Protein AF-0000000083565304 (afdb_homodimer)

Sequence (224 aa):
MPETLEIELSDRFLEAAREWGDSRLTDETTAVEQKVEQALLEIEHLVSGARNVAFAVDDETMTVRYEPTDDLASLLERQAETHGLEPEAVLEMHVDLFARAFLEETEQMPEAMPETLEIELSDRFLEAAREWGDSRLTDETTAVEQKVEQALLEIEHLVSGARNVAFAVDDETMTVRYEPTDDLASLLERQAETHGLEPEAVLEMHVDLFARAFLEETEQMPEA

Foldseek 3Di:
DFDKAKAAADPLLQVLLVLLCVVVVHDSVVSSVVLLQVLLQVLLCVFPNDRGWDWDADPVRRMIIGGHDPRSSVVLVVVCVVVVHDSRVVVNVSSSVCSNPPSPPDPPPPPD/DFDKAKAAADPLLLVLLVLLCVVVVHDSVVSSVVLLQVLLQVLLCVFPNDRGWDWDADPVRRMIIGGHDPRLSVVLVVVCVVVVHDSRVVVNVSSSVCSNPPSPPDPPPPPD

Nearest PDB structures (foldseek):
  8tw3-assembly1_F  TM=2.199E-01  e=4.204E-01  Human metapneumovirus A
  2gq3-assembly2_B  TM=2.862E-01  e=4.428E+00  Mycobacterium tuberculosis
  7sem-assembly1_F  TM=1.783E-01  e=9.215E-01  human metapneumovirus
  8e15-assembly1_G  TM=2.048E-01  e=7.178E+00  human metapneumovirus
  8tw3-assembly1_F  TM=2.199E-01  e=5.821E-01  Human metapneumovirus A

Secondary structure (DSSP, 8-state):
-PPPEEEEPPHHHHHHHHHHHHHHT--HHHHHHHHHHHHHHHHHHHHT------EEEETTTTEEEE---HHHHHHHHHHHHHHT--HHHHHHHHHHHTTTTTS---------/-PPPEEEEPPHHHHHHHHHHHHHHT--HHHHHHHHHHHHHHHHHHHHT------EEEETTTTEEEE---HHHHHHHHHHHHHHT--HHHHHHHHHHHTTTTTSS--------

Organism: NCBI:txid148449

Radius of gyration: 17.93 Å; Cα contacts (8 Å, |Δi|>4): 309; chains: 2; bounding box: 44×50×44 Å

Structure (mmCIF, N/CA/C/O backbone):
data_AF-0000000083565304-model_v1
#
loop_
_entity.id
_entity.type
_entity.pdbx_description
1 polymer 'Uncharacterized protein'
#
loop_
_atom_site.group_PDB
_atom_site.id
_atom_site.type_symbol
_atom_site.label_atom_id
_atom_site.label_alt_id
_atom_site.label_comp_id
_atom_site.label_asym_id
_atom_site.label_entity_id
_atom_site.label_seq_id
_atom_site.pdbx_PDB_ins_code
_atom_site.Cartn_x
_atom_site.Cartn_y
_atom_site.Cartn_z
_atom_site.occupancy
_atom_site.B_iso_or_equiv
_atom_site.auth_seq_id
_atom_site.auth_comp_id
_atom_site.auth_asym_id
_atom_site.auth_atom_id
_atom_site.pdbx_PDB_model_num
ATOM 1 N N . MET A 1 1 ? 7.188 -14.672 18.234 1 51.66 1 MET A N 1
ATOM 2 C CA . MET A 1 1 ? 7.5 -14.852 16.828 1 51.66 1 MET A CA 1
ATOM 3 C C . MET A 1 1 ? 6.309 -14.484 15.945 1 51.66 1 MET A C 1
ATOM 5 O O . MET A 1 1 ? 5.16 -14.734 16.312 1 51.66 1 MET A O 1
ATOM 9 N N . PRO A 1 2 ? 6.469 -13.508 14.992 1 65.5 2 PRO A N 1
ATOM 10 C CA . PRO A 1 2 ? 5.215 -13.156 14.32 1 65.5 2 PRO A CA 1
ATOM 11 C C . PRO A 1 2 ? 4.512 -14.375 13.719 1 65.5 2 PRO A C 1
ATOM 13 O O . PRO A 1 2 ? 5.164 -15.367 13.375 1 65.5 2 PRO A O 1
ATOM 16 N N . GLU A 1 3 ? 3.318 -14.477 13.922 1 86.44 3 GLU A N 1
ATOM 17 C CA . GLU A 1 3 ? 2.471 -15.547 13.406 1 86.44 3 GLU A CA 1
ATOM 18 C C . GLU A 1 3 ? 2.441 -15.539 11.883 1 86.44 3 GLU A C 1
ATOM 20 O O . GLU A 1 3 ? 2.562 -14.484 11.258 1 86.44 3 GLU A O 1
ATOM 25 N N . THR A 1 4 ? 2.549 -16.75 11.359 1 95.81 4 THR A N 1
ATOM 26 C CA . THR A 1 4 ? 2.406 -16.906 9.914 1 95.81 4 THR A CA 1
ATOM 27 C C . THR A 1 4 ? 1.021 -16.469 9.453 1 95.81 4 THR A C 1
ATOM 29 O O . THR A 1 4 ? 0.012 -16.828 10.07 1 95.81 4 THR A O 1
ATOM 32 N N . LEU A 1 5 ? 1.004 -15.695 8.469 1 98 5 LEU A N 1
ATOM 33 C CA . LEU A 1 5 ? -0.248 -15.258 7.867 1 98 5 LEU A CA 1
ATOM 34 C C . LEU A 1 5 ? -0.496 -15.969 6.543 1 98 5 LEU A C 1
ATOM 36 O O . LEU A 1 5 ? 0.446 -16.25 5.793 1 98 5 LEU A O 1
ATOM 40 N N . GLU A 1 6 ? -1.714 -16.297 6.305 1 97.94 6 GLU A N 1
ATOM 41 C CA . GLU A 1 6 ? -2.109 -16.906 5.043 1 97.94 6 GLU A CA 1
ATOM 42 C C . GLU A 1 6 ? -3.086 -16.031 4.277 1 97.94 6 GLU A C 1
ATOM 44 O O . GLU A 1 6 ? -4.113 -15.609 4.82 1 97.94 6 GLU A O 1
ATOM 49 N N . ILE A 1 7 ? -2.752 -15.734 3.025 1 98.44 7 ILE A N 1
ATOM 50 C CA . ILE A 1 7 ? -3.639 -14.891 2.24 1 98.44 7 ILE A CA 1
ATOM 51 C C . ILE A 1 7 ? -3.891 -15.523 0.875 1 98.44 7 ILE A C 1
ATOM 53 O O . ILE A 1 7 ? -3.061 -16.297 0.378 1 98.44 7 ILE A O 1
ATOM 57 N N . GLU A 1 8 ? -5.066 -15.203 0.359 1 96.88 8 GLU A N 1
ATOM 58 C CA . GLU A 1 8 ? -5.398 -15.586 -1.011 1 96.88 8 GLU A CA 1
ATOM 59 C C . GLU A 1 8 ? -5.121 -14.445 -1.984 1 96.88 8 GLU A C 1
ATOM 61 O O . GLU A 1 8 ? -5.379 -13.273 -1.673 1 96.88 8 GLU A O 1
ATOM 66 N N . LEU A 1 9 ? -4.578 -14.797 -3.09 1 97.25 9 LEU A N 1
ATOM 67 C CA . LEU A 1 9 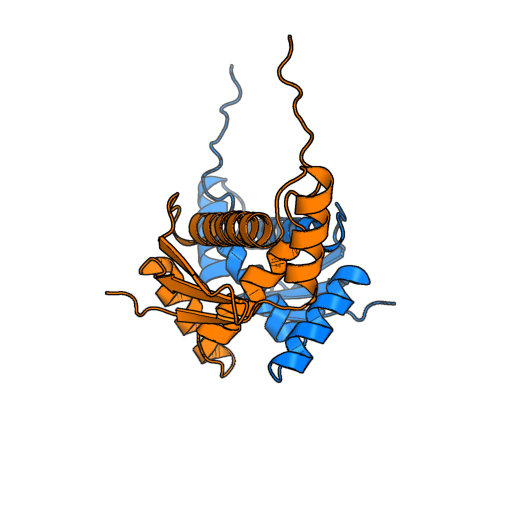? -4.312 -13.805 -4.121 1 97.25 9 LEU A CA 1
ATOM 68 C C . LEU A 1 9 ? -5.574 -13.5 -4.922 1 97.25 9 LEU A C 1
ATOM 70 O O . LEU A 1 9 ? -6.355 -14.406 -5.219 1 97.25 9 LEU A O 1
ATOM 74 N N . SER A 1 10 ? -5.773 -12.273 -5.238 1 96 10 SER A N 1
ATOM 75 C CA . SER A 1 10 ? -6.934 -11.859 -6.02 1 96 10 SER A CA 1
ATOM 76 C C . SER A 1 10 ? -6.777 -12.242 -7.484 1 96 10 SER A C 1
ATOM 78 O O . SER A 1 10 ? -5.664 -12.508 -7.949 1 96 10 SER A O 1
ATOM 80 N N . ASP A 1 11 ? -7.902 -12.203 -8.18 1 95 11 ASP A N 1
ATOM 81 C CA . ASP A 1 11 ? -7.852 -12.414 -9.625 1 95 11 ASP A CA 1
ATOM 82 C C . ASP A 1 11 ? -7.008 -11.344 -10.305 1 95 11 ASP A C 1
ATOM 84 O O . ASP A 1 11 ? -6.262 -11.633 -11.25 1 95 11 ASP A O 1
ATOM 88 N N . ARG A 1 12 ? -7.141 -10.148 -9.836 1 95.25 12 ARG A N 1
ATOM 89 C CA . ARG A 1 12 ? -6.383 -9.023 -10.383 1 95.25 12 ARG A CA 1
ATOM 90 C C . ARG A 1 12 ? -4.883 -9.273 -10.266 1 95.25 12 ARG A C 1
ATOM 92 O O . ARG A 1 12 ? -4.125 -8.984 -11.195 1 95.25 12 ARG A O 1
ATOM 99 N N . PHE A 1 13 ? -4.473 -9.797 -9.117 1 96.56 13 PHE A N 1
ATOM 100 C CA . PHE A 1 13 ? -3.059 -10.078 -8.883 1 96.56 13 PHE A CA 1
ATOM 101 C C . PHE A 1 13 ? -2.572 -11.195 -9.797 1 96.56 13 PHE A C 1
ATOM 103 O O . PHE A 1 13 ? -1.504 -11.094 -10.398 1 96.56 13 PHE A O 1
ATOM 110 N N . LEU A 1 14 ? -3.326 -12.203 -9.938 1 96 14 LEU A N 1
ATOM 111 C CA . LEU A 1 14 ? -2.943 -13.359 -10.742 1 96 14 LEU A CA 1
ATOM 112 C C . LEU A 1 14 ? -2.889 -12.992 -12.227 1 96 14 LEU A C 1
ATOM 114 O O . LEU A 1 14 ? -2.002 -13.453 -12.945 1 96 14 LEU A O 1
ATOM 118 N N . GLU A 1 15 ? -3.816 -12.227 -12.633 1 94.56 15 GLU A N 1
ATOM 119 C CA . GLU A 1 15 ? -3.799 -11.758 -14.016 1 94.56 15 GLU A CA 1
ATOM 120 C C . GLU A 1 15 ? -2.551 -10.93 -14.305 1 94.56 15 GLU A C 1
ATOM 122 O O . GLU A 1 15 ? -1.916 -11.102 -15.352 1 94.56 15 GLU A O 1
ATOM 127 N N . ALA A 1 16 ? -2.234 -10.039 -13.414 1 94.06 16 ALA A N 1
ATOM 128 C CA . ALA A 1 16 ? -1.028 -9.227 -13.562 1 94.06 16 ALA A CA 1
ATOM 129 C C . ALA A 1 16 ? 0.219 -10.102 -13.609 1 94.06 16 ALA A C 1
ATOM 131 O O . ALA A 1 16 ? 1.134 -9.852 -14.398 1 94.06 16 ALA A O 1
ATOM 132 N N . ALA A 1 17 ? 0.263 -11.102 -12.703 1 93.88 17 ALA A N 1
ATOM 133 C CA . ALA A 1 17 ? 1.392 -12.031 -12.68 1 93.88 17 ALA A CA 1
ATOM 134 C C . ALA A 1 17 ? 1.516 -12.766 -14.008 1 93.88 17 ALA A C 1
ATOM 136 O O . ALA A 1 17 ? 2.621 -12.945 -14.531 1 93.88 17 ALA A O 1
ATOM 137 N N . ARG A 1 18 ? 0.425 -13.133 -14.531 1 92.12 18 ARG A N 1
ATOM 138 C CA . ARG A 1 18 ? 0.421 -13.836 -15.82 1 92.12 18 ARG A CA 1
ATOM 139 C C . ARG A 1 18 ? 0.938 -12.93 -16.938 1 92.12 18 ARG A C 1
ATOM 141 O O . ARG A 1 18 ? 1.758 -13.352 -17.75 1 92.12 18 ARG A O 1
ATOM 148 N N . GLU A 1 19 ? 0.412 -11.781 -16.953 1 91.44 19 GLU A N 1
ATOM 149 C CA . GLU A 1 19 ? 0.865 -10.82 -17.953 1 91.44 19 GLU A CA 1
ATOM 150 C C . GLU A 1 19 ? 2.367 -10.578 -17.844 1 91.44 19 GLU A C 1
ATOM 152 O O . GLU A 1 19 ? 3.066 -10.508 -18.859 1 91.44 19 GLU A O 1
ATOM 157 N N . TRP A 1 20 ? 2.814 -10.391 -16.688 1 89.56 20 TRP A N 1
ATOM 158 C CA . TRP A 1 20 ? 4.234 -10.211 -16.406 1 89.56 20 TRP A CA 1
ATOM 159 C C . TRP A 1 20 ? 5.035 -11.422 -16.875 1 89.56 20 TRP A C 1
ATOM 161 O O . TRP A 1 20 ? 6.098 -11.281 -17.484 1 89.56 20 TRP A O 1
ATOM 171 N N . GLY A 1 21 ? 4.59 -12.602 -16.516 1 88.25 21 GLY A N 1
ATOM 172 C CA . GLY A 1 21 ? 5.246 -13.836 -16.922 1 88.25 21 GLY A CA 1
ATOM 173 C C . GLY A 1 21 ? 5.32 -14.008 -18.422 1 88.25 21 GLY A C 1
ATOM 174 O O . GLY A 1 21 ? 6.34 -14.453 -18.953 1 88.25 21 GLY A O 1
ATOM 175 N N . ASP A 1 22 ? 4.262 -13.695 -19.109 1 87.12 22 ASP A N 1
ATOM 176 C CA . ASP A 1 22 ? 4.203 -13.797 -20.562 1 87.12 22 ASP A CA 1
ATOM 177 C C . ASP A 1 22 ? 5.25 -12.898 -21.219 1 87.12 22 ASP A C 1
ATOM 179 O O . ASP A 1 22 ? 5.922 -13.305 -22.172 1 87.12 22 ASP A O 1
ATOM 183 N N . SER A 1 23 ? 5.434 -11.773 -20.656 1 83.31 23 SER A N 1
ATOM 184 C CA . SER A 1 23 ? 6.367 -10.805 -21.219 1 83.31 23 SER A CA 1
ATOM 185 C C . SER A 1 23 ? 7.812 -11.227 -20.984 1 83.31 23 SER A C 1
ATOM 187 O O . SER A 1 23 ? 8.719 -10.789 -21.703 1 83.31 23 SER A O 1
ATOM 189 N N . ARG A 1 24 ? 8.031 -12.172 -20.031 1 83.5 24 ARG A N 1
ATOM 190 C CA . ARG A 1 24 ? 9.383 -12.555 -19.641 1 83.5 24 ARG A CA 1
ATOM 191 C C . ARG A 1 24 ? 9.648 -14.023 -19.938 1 83.5 24 ARG A C 1
ATOM 193 O O . ARG A 1 24 ? 10.695 -14.562 -19.578 1 83.5 24 ARG A O 1
ATOM 200 N N . LEU A 1 25 ? 8.68 -14.602 -20.531 1 86.62 25 LEU A N 1
ATOM 201 C CA . LEU A 1 25 ? 8.781 -16.016 -20.875 1 86.62 25 LEU A CA 1
ATOM 202 C C . LEU A 1 25 ? 9.047 -16.859 -19.641 1 86.62 25 LEU A C 1
ATOM 204 O O . LEU A 1 25 ? 9.953 -17.703 -19.656 1 86.62 25 LEU A O 1
ATOM 208 N N . THR A 1 26 ? 8.43 -16.547 -18.562 1 87.81 26 THR A N 1
ATOM 209 C CA . THR A 1 26 ? 8.461 -17.25 -17.281 1 87.81 26 THR A CA 1
ATOM 210 C C . THR A 1 26 ? 7.125 -17.953 -17.031 1 87.81 26 THR A C 1
ATOM 212 O O . THR A 1 26 ? 6.062 -17.406 -17.344 1 87.81 26 THR A O 1
ATOM 215 N N . ASP A 1 27 ? 7.246 -19.156 -16.484 1 88.88 27 ASP A N 1
ATOM 216 C CA . ASP A 1 27 ? 6.008 -19.891 -16.219 1 88.88 27 ASP A CA 1
ATOM 217 C C . ASP A 1 27 ? 5.176 -19.188 -15.148 1 88.88 27 ASP A C 1
ATOM 219 O O . ASP A 1 27 ? 5.707 -18.406 -14.352 1 88.88 27 ASP A O 1
ATOM 223 N N . GLU A 1 28 ? 3.91 -19.438 -15.109 1 87.88 28 GLU A N 1
ATOM 224 C CA . GLU A 1 28 ? 2.926 -18.734 -14.289 1 87.88 28 GLU A CA 1
ATOM 225 C C . GLU A 1 28 ? 3.271 -18.828 -12.805 1 87.88 28 GLU A C 1
ATOM 227 O O . GLU A 1 28 ? 3.18 -17.828 -12.078 1 87.88 28 GLU A O 1
ATOM 232 N N . THR A 1 29 ? 3.604 -20.016 -12.391 1 90.31 29 THR A N 1
ATOM 233 C CA . THR A 1 29 ? 3.898 -20.219 -10.969 1 90.31 29 THR A CA 1
ATOM 234 C C . THR A 1 29 ? 5.098 -19.375 -10.547 1 90.31 29 THR A C 1
ATOM 236 O O . THR A 1 29 ? 5.078 -18.75 -9.484 1 90.31 29 THR A O 1
ATOM 239 N N . THR A 1 30 ? 6.148 -19.391 -11.32 1 92.69 30 THR A N 1
ATOM 240 C CA . THR A 1 30 ? 7.332 -18.578 -11.047 1 92.69 30 THR A CA 1
ATOM 241 C C . THR A 1 30 ? 6.988 -17.094 -11.094 1 92.69 30 THR A C 1
ATOM 243 O O . THR A 1 30 ? 7.488 -16.312 -10.281 1 92.69 30 THR A O 1
ATOM 246 N N . ALA A 1 31 ? 6.148 -16.672 -12.023 1 93.06 31 ALA A N 1
ATOM 247 C CA . ALA A 1 31 ? 5.723 -15.281 -12.148 1 93.06 31 ALA A CA 1
ATOM 248 C C . ALA A 1 31 ? 4.977 -14.828 -10.898 1 93.06 31 ALA A C 1
ATOM 250 O O . ALA A 1 31 ? 5.227 -13.734 -10.383 1 93.06 31 ALA A O 1
ATOM 251 N N . VAL A 1 32 ? 4.09 -15.711 -10.445 1 94.94 32 VAL A N 1
ATOM 252 C CA . VAL A 1 32 ? 3.314 -15.398 -9.25 1 94.94 32 VAL A CA 1
ATOM 253 C C . VAL A 1 32 ? 4.246 -15.258 -8.055 1 94.94 32 VAL A C 1
ATOM 255 O O . VAL A 1 32 ? 4.145 -14.297 -7.285 1 94.94 32 VAL A O 1
ATOM 258 N N . GLU A 1 33 ? 5.152 -16.188 -7.926 1 94.94 33 GLU A N 1
ATOM 259 C CA . GLU A 1 33 ? 6.094 -16.156 -6.812 1 94.94 33 GLU A CA 1
ATOM 260 C C . GLU A 1 33 ? 6.93 -14.875 -6.832 1 94.94 33 GLU A C 1
ATOM 262 O O . GLU A 1 33 ? 7.145 -14.25 -5.789 1 94.94 33 GLU A O 1
ATOM 267 N N . GLN A 1 34 ? 7.379 -14.531 -7.957 1 93.38 34 GLN A N 1
ATOM 268 C CA . GLN A 1 34 ? 8.219 -13.344 -8.078 1 93.38 34 GLN A CA 1
ATOM 269 C C . GLN A 1 34 ? 7.422 -12.078 -7.773 1 93.38 34 GLN A C 1
ATOM 271 O O . GLN A 1 34 ? 7.93 -11.164 -7.121 1 93.38 34 GLN A O 1
ATOM 276 N N . LYS A 1 35 ? 6.203 -12.047 -8.227 1 95.06 35 LYS A N 1
ATOM 277 C CA . LYS A 1 35 ? 5.383 -10.867 -7.977 1 95.06 35 LYS A CA 1
ATOM 278 C C . LYS A 1 35 ? 5 -10.766 -6.504 1 95.06 35 LYS A C 1
ATOM 280 O O . LYS A 1 35 ? 4.926 -9.664 -5.949 1 95.06 35 LYS A O 1
ATOM 285 N N . VAL A 1 36 ? 4.75 -11.906 -5.926 1 96.81 36 VAL A N 1
ATOM 286 C CA . VAL A 1 36 ? 4.461 -11.938 -4.492 1 96.81 36 VAL A CA 1
ATOM 287 C C . VAL A 1 36 ? 5.672 -11.43 -3.713 1 96.81 36 VAL A C 1
ATOM 289 O O . VAL A 1 36 ? 5.535 -10.617 -2.797 1 96.81 36 VAL A O 1
ATOM 292 N N . GLU A 1 37 ? 6.793 -11.938 -4.059 1 95.5 37 GLU A N 1
ATOM 293 C CA . GLU A 1 37 ? 8.016 -11.5 -3.391 1 95.5 37 GLU A CA 1
ATOM 294 C C . GLU A 1 37 ? 8.188 -9.992 -3.498 1 95.5 37 GLU A C 1
ATOM 296 O O . GLU A 1 37 ? 8.484 -9.32 -2.504 1 95.5 37 GLU A O 1
ATOM 301 N N . GLN A 1 38 ? 7.996 -9.438 -4.641 1 94.38 38 GLN A N 1
ATOM 302 C CA . GLN A 1 38 ? 8.148 -8 -4.875 1 94.38 38 GLN A CA 1
ATOM 303 C C . GLN A 1 38 ? 7.168 -7.199 -4.023 1 94.38 38 GLN A C 1
ATOM 305 O O . GLN A 1 38 ? 7.547 -6.207 -3.402 1 94.38 38 GLN A O 1
ATOM 310 N N . ALA A 1 39 ? 5.953 -7.68 -4.07 1 96.56 39 ALA A N 1
ATOM 311 C CA . ALA A 1 39 ? 4.918 -6.984 -3.309 1 96.56 39 ALA A CA 1
ATOM 312 C C . ALA A 1 39 ? 5.238 -6.992 -1.816 1 96.56 39 ALA A C 1
ATOM 314 O O . ALA A 1 39 ? 5.184 -5.949 -1.159 1 96.56 39 ALA A O 1
ATOM 315 N N . LEU A 1 40 ? 5.598 -8.164 -1.267 1 97.38 40 LEU A N 1
ATOM 316 C CA . LEU A 1 40 ? 5.895 -8.297 0.156 1 97.38 40 LEU A CA 1
ATOM 317 C C . LEU A 1 40 ? 7.133 -7.488 0.529 1 97.38 40 LEU A C 1
ATOM 319 O O . LEU A 1 40 ? 7.191 -6.895 1.607 1 97.38 40 LEU A O 1
ATOM 323 N N . LEU A 1 41 ? 8.117 -7.469 -0.337 1 96.06 41 LEU A N 1
ATOM 324 C CA . LEU A 1 41 ? 9.32 -6.688 -0.091 1 96.06 41 LEU A CA 1
ATOM 325 C C . LEU A 1 41 ? 9 -5.199 -0.005 1 96.06 41 LEU A C 1
ATOM 327 O O . LEU A 1 41 ? 9.508 -4.496 0.874 1 96.06 41 LEU A O 1
ATOM 331 N N . GLU A 1 42 ? 8.219 -4.742 -0.947 1 94.75 42 GLU A N 1
ATOM 332 C CA . GLU A 1 42 ? 7.836 -3.334 -0.931 1 94.75 42 GLU A CA 1
ATOM 333 C C . GLU A 1 42 ? 7.074 -2.984 0.344 1 94.75 42 GLU A C 1
ATOM 335 O O . GLU A 1 42 ? 7.332 -1.949 0.963 1 94.75 42 GLU A O 1
ATOM 340 N N . ILE A 1 43 ? 6.141 -3.824 0.733 1 97.19 43 ILE A N 1
ATOM 341 C CA . ILE A 1 43 ? 5.332 -3.59 1.924 1 97.19 43 ILE A CA 1
ATOM 342 C C . ILE A 1 43 ? 6.227 -3.562 3.16 1 97.19 43 ILE A C 1
ATOM 344 O O . ILE A 1 43 ? 6.129 -2.652 3.986 1 97.19 43 ILE A O 1
ATOM 348 N N . GLU A 1 44 ? 7.125 -4.52 3.23 1 96 44 GLU A N 1
ATOM 349 C CA . GLU A 1 44 ? 8.055 -4.57 4.355 1 96 44 GLU A CA 1
ATOM 350 C C . GLU A 1 44 ? 8.969 -3.346 4.371 1 96 44 GLU A C 1
ATOM 352 O O . GLU A 1 44 ? 9.242 -2.783 5.434 1 96 44 GLU A O 1
ATOM 357 N N . HIS A 1 45 ? 9.398 -2.98 3.223 1 94 45 HIS A N 1
ATOM 358 C CA . HIS A 1 45 ? 10.266 -1.809 3.148 1 94 45 HIS A CA 1
ATOM 359 C C . HIS A 1 45 ? 9.555 -0.564 3.67 1 94 45 HIS A C 1
ATOM 361 O O . HIS A 1 45 ? 10.141 0.222 4.418 1 94 45 HIS A O 1
ATOM 367 N N . LEU A 1 46 ? 8.344 -0.407 3.332 1 94.38 46 LEU A N 1
ATOM 368 C CA . LEU A 1 46 ? 7.57 0.762 3.74 1 94.38 46 LEU A CA 1
ATOM 369 C C . LEU A 1 46 ? 7.387 0.791 5.254 1 94.38 46 LEU A C 1
ATOM 371 O O . LEU A 1 46 ? 7.336 1.864 5.855 1 94.38 46 LEU A O 1
ATOM 375 N N . VAL A 1 47 ? 7.355 -0.353 5.91 1 94.88 47 VAL A N 1
ATOM 376 C CA . VAL A 1 47 ? 6.914 -0.408 7.297 1 94.88 47 VAL A CA 1
ATOM 377 C C . VAL A 1 47 ? 8.109 -0.658 8.211 1 94.88 47 VAL A C 1
ATOM 379 O O . VAL A 1 47 ? 8.281 0.028 9.227 1 94.88 47 VAL A O 1
ATOM 382 N N . SER A 1 48 ? 8.922 -1.582 7.793 1 91.56 48 SER A N 1
ATOM 383 C CA . SER A 1 48 ? 9.977 -2.014 8.711 1 91.56 48 SER A CA 1
ATOM 384 C C . SER A 1 48 ? 11.359 -1.723 8.133 1 91.56 48 SER A C 1
ATOM 386 O O . SER A 1 48 ? 12.359 -1.779 8.852 1 91.56 48 SER A O 1
ATOM 388 N N . GLY A 1 49 ? 11.398 -1.445 6.863 1 90.25 49 GLY A N 1
ATOM 389 C CA . GLY A 1 49 ? 12.688 -1.26 6.215 1 90.25 49 GLY A CA 1
ATOM 390 C C . GLY A 1 49 ? 13.383 -2.566 5.891 1 90.25 49 GLY A C 1
ATOM 391 O O . GLY A 1 49 ? 14.5 -2.566 5.363 1 90.25 49 GLY A O 1
ATOM 392 N N . ALA A 1 50 ? 12.68 -3.631 6.184 1 84.88 50 ALA A N 1
ATOM 393 C CA . ALA A 1 50 ? 13.266 -4.941 5.902 1 84.88 50 ALA A CA 1
ATOM 394 C C . ALA A 1 50 ? 13.469 -5.137 4.406 1 84.88 50 ALA A C 1
ATOM 396 O O . ALA A 1 50 ? 12.656 -4.699 3.596 1 84.88 50 ALA A O 1
ATOM 397 N N . ARG A 1 51 ? 14.484 -5.895 4.086 1 88 51 ARG A N 1
ATOM 398 C CA . ARG A 1 51 ? 14.852 -6.082 2.686 1 88 51 ARG A CA 1
ATOM 399 C C . ARG A 1 51 ? 14.797 -7.559 2.301 1 88 51 ARG A C 1
ATOM 401 O O . ARG A 1 51 ? 15.273 -7.941 1.23 1 88 51 ARG A O 1
ATOM 408 N N . ASN A 1 52 ? 14.375 -8.297 3.227 1 89.12 52 ASN A N 1
ATOM 409 C CA . ASN A 1 52 ? 14.141 -9.711 2.936 1 89.12 52 ASN A CA 1
ATOM 410 C C . ASN A 1 52 ? 12.812 -10.188 3.516 1 89.12 52 ASN A C 1
ATOM 412 O O . ASN A 1 52 ? 12.359 -9.672 4.539 1 89.12 52 ASN A O 1
ATOM 416 N N . VAL A 1 53 ? 12.227 -11.164 2.725 1 94.31 53 VAL A N 1
ATOM 417 C CA . VAL A 1 53 ? 10.945 -11.703 3.182 1 94.31 53 VAL A CA 1
ATOM 418 C C . VAL A 1 53 ? 10.969 -13.227 3.084 1 94.31 53 VAL A C 1
ATOM 420 O O . VAL A 1 53 ? 11.602 -13.789 2.186 1 94.31 53 VAL A O 1
ATOM 423 N N . ALA A 1 54 ? 10.344 -13.812 4.113 1 92.44 54 ALA A N 1
ATOM 424 C CA . ALA A 1 54 ? 10.141 -15.258 4.105 1 92.44 54 ALA A CA 1
ATOM 425 C C . ALA A 1 54 ? 8.688 -15.602 3.781 1 92.44 54 ALA A C 1
ATOM 427 O O . ALA A 1 54 ? 7.773 -15.211 4.508 1 92.44 54 ALA A O 1
ATOM 428 N N . PHE A 1 55 ? 8.539 -16.344 2.611 1 97.5 55 PHE A N 1
ATOM 429 C CA . PHE A 1 55 ? 7.184 -16.688 2.209 1 97.5 55 PHE A CA 1
ATOM 430 C C . PHE A 1 55 ? 7.18 -17.969 1.366 1 97.5 55 PHE A C 1
ATOM 432 O O . PHE A 1 55 ? 8.234 -18.453 0.953 1 97.5 55 PHE A O 1
ATOM 439 N N . ALA A 1 56 ? 6.008 -18.516 1.293 1 96.88 56 ALA A N 1
ATOM 440 C CA . ALA A 1 56 ? 5.766 -19.625 0.39 1 96.88 56 ALA A CA 1
ATOM 441 C C . ALA A 1 56 ? 4.43 -19.469 -0.333 1 96.88 56 ALA A C 1
ATOM 443 O O . ALA A 1 56 ? 3.471 -18.938 0.23 1 96.88 56 ALA A O 1
ATOM 444 N N . VAL A 1 57 ? 4.434 -19.969 -1.576 1 96.81 57 VAL A N 1
ATOM 445 C CA . VAL A 1 57 ? 3.199 -19.969 -2.352 1 96.81 57 VAL A CA 1
ATOM 446 C C . VAL A 1 57 ? 2.742 -21.406 -2.607 1 96.81 57 VAL A C 1
ATOM 448 O O . VAL A 1 57 ? 3.533 -22.25 -3.047 1 96.81 57 VAL A O 1
ATOM 451 N N . ASP A 1 58 ? 1.551 -21.641 -2.221 1 95.12 58 ASP A N 1
ATOM 452 C CA . ASP A 1 58 ? 0.948 -22.906 -2.605 1 95.12 58 ASP A CA 1
ATOM 453 C C . ASP A 1 58 ? 0.454 -22.875 -4.051 1 95.12 58 ASP A C 1
ATOM 455 O O . ASP A 1 58 ? -0.491 -22.141 -4.367 1 95.12 58 ASP A O 1
ATOM 459 N N . ASP A 1 59 ? 0.986 -23.688 -4.852 1 89.19 59 ASP A N 1
ATOM 460 C CA . ASP A 1 59 ? 0.733 -23.656 -6.289 1 89.19 59 ASP A CA 1
ATOM 461 C C . ASP A 1 59 ? -0.685 -24.109 -6.609 1 89.19 59 ASP A C 1
ATOM 463 O O . ASP A 1 59 ? -1.271 -23.703 -7.609 1 89.19 59 ASP A O 1
ATOM 467 N N . GLU A 1 60 ? -1.154 -24.953 -5.836 1 90.12 60 GLU A N 1
ATOM 468 C CA . GLU A 1 60 ? -2.473 -25.516 -6.109 1 90.12 60 GLU A CA 1
ATOM 469 C C . GLU A 1 60 ? -3.58 -24.516 -5.762 1 90.12 60 GLU A C 1
ATOM 471 O O . GLU A 1 60 ? -4.562 -24.406 -6.5 1 90.12 60 GLU A O 1
ATOM 476 N N . THR A 1 61 ? -3.418 -23.766 -4.691 1 91.31 61 THR A N 1
ATOM 477 C CA . THR A 1 61 ? -4.484 -22.891 -4.203 1 91.31 61 THR A CA 1
ATOM 478 C C . THR A 1 61 ? -4.129 -21.422 -4.418 1 91.31 61 THR A C 1
ATOM 480 O O . THR A 1 61 ? -4.961 -20.531 -4.203 1 91.31 61 THR A O 1
ATOM 483 N N . MET A 1 62 ? -2.973 -21.094 -4.836 1 91.81 62 MET A N 1
ATOM 484 C CA . MET A 1 62 ? -2.459 -19.734 -4.996 1 91.81 62 MET A CA 1
ATOM 485 C C . MET A 1 62 ? -2.572 -18.953 -3.691 1 91.81 62 MET A C 1
ATOM 487 O O . MET A 1 62 ? -2.949 -17.781 -3.697 1 91.81 62 MET A O 1
ATOM 491 N N . THR A 1 63 ? -2.287 -19.641 -2.662 1 96.31 63 THR A N 1
ATOM 492 C CA . THR A 1 63 ? -2.26 -19.047 -1.326 1 96.31 63 THR A CA 1
ATOM 493 C C . THR A 1 63 ? -0.827 -18.75 -0.898 1 96.31 63 THR A C 1
ATOM 495 O O . THR A 1 63 ? 0.087 -19.531 -1.171 1 96.31 63 THR A O 1
ATOM 498 N N . VAL A 1 64 ? -0.691 -17.641 -0.261 1 98.38 64 VAL A N 1
ATOM 499 C CA . VAL A 1 64 ? 0.621 -17.203 0.204 1 98.38 64 VAL A CA 1
ATOM 500 C C . VAL A 1 64 ? 0.713 -17.375 1.72 1 98.38 64 VAL A C 1
ATOM 502 O O . VAL A 1 64 ? -0.181 -16.938 2.451 1 98.38 64 VAL A O 1
ATOM 505 N N . ARG A 1 65 ? 1.664 -18.047 2.205 1 98.19 65 ARG A N 1
ATOM 506 C CA . ARG A 1 65 ? 2.043 -18.078 3.613 1 98.19 65 ARG A CA 1
ATOM 507 C C . ARG A 1 65 ? 3.24 -17.172 3.871 1 98.19 65 ARG A C 1
ATOM 509 O O . ARG A 1 65 ? 4.266 -17.281 3.195 1 98.19 65 ARG A O 1
ATOM 516 N N . TYR A 1 66 ? 3.041 -16.266 4.777 1 98.06 66 TYR A N 1
ATOM 517 C CA . TYR A 1 66 ? 4.004 -15.195 4.965 1 98.06 66 TYR A CA 1
ATOM 518 C C . TYR A 1 66 ? 4.219 -14.906 6.445 1 98.06 66 TYR A C 1
ATOM 520 O O . TYR A 1 66 ? 3.264 -14.906 7.227 1 98.06 66 TYR A O 1
ATOM 528 N N . GLU A 1 67 ? 5.516 -14.75 6.82 1 96.88 67 GLU A N 1
ATOM 529 C CA . GLU A 1 67 ? 5.871 -14.336 8.172 1 96.88 67 GLU A CA 1
ATOM 530 C C . GLU A 1 67 ? 6.383 -12.898 8.195 1 96.88 67 GLU A C 1
ATOM 532 O O . GLU A 1 67 ? 7.562 -12.648 7.93 1 96.88 67 GLU A O 1
ATOM 537 N N . PRO A 1 68 ? 5.48 -12.031 8.609 1 97.31 68 PRO A N 1
ATOM 538 C CA . PRO A 1 68 ? 5.918 -10.633 8.641 1 97.31 68 PRO A CA 1
ATOM 539 C C . PRO A 1 68 ? 6.887 -10.344 9.789 1 97.31 68 PRO A C 1
ATOM 541 O O . PRO A 1 68 ? 6.961 -11.117 10.75 1 97.31 68 PRO A O 1
ATOM 544 N N . THR A 1 69 ? 7.684 -9.273 9.555 1 96.44 69 THR A N 1
ATOM 545 C CA . THR A 1 69 ? 8.422 -8.75 10.695 1 96.44 69 THR A CA 1
ATOM 546 C C . THR A 1 69 ? 7.469 -8.289 11.797 1 96.44 69 THR A C 1
ATOM 548 O O . THR A 1 69 ? 6.27 -8.133 11.555 1 96.44 69 THR A O 1
ATOM 551 N N . ASP A 1 70 ? 8.039 -8.07 12.969 1 95.81 70 ASP A N 1
ATOM 552 C CA . ASP A 1 70 ? 7.223 -7.617 14.094 1 95.81 70 ASP A CA 1
ATOM 553 C C . ASP A 1 70 ? 6.566 -6.273 13.789 1 95.81 70 ASP A C 1
ATOM 555 O O . ASP A 1 70 ? 5.418 -6.035 14.164 1 95.81 70 ASP A O 1
ATOM 559 N N . ASP A 1 71 ? 7.293 -5.406 13.156 1 95.31 71 ASP A N 1
ATOM 560 C CA . ASP A 1 71 ? 6.777 -4.078 12.844 1 95.31 71 ASP A CA 1
ATOM 561 C C . ASP A 1 71 ? 5.578 -4.164 11.898 1 95.31 71 ASP A C 1
ATOM 563 O O . ASP A 1 71 ? 4.562 -3.5 12.117 1 95.31 71 ASP A O 1
ATOM 567 N N . LEU A 1 72 ? 5.691 -4.977 10.859 1 97.25 72 LEU A N 1
ATOM 568 C CA . LEU A 1 72 ? 4.582 -5.113 9.922 1 97.25 72 LEU A CA 1
ATOM 569 C C . LEU A 1 72 ? 3.408 -5.84 10.57 1 97.25 72 LEU A C 1
ATOM 571 O O . LEU A 1 72 ? 2.252 -5.465 10.375 1 97.25 72 LEU A O 1
ATOM 575 N N . ALA A 1 73 ? 3.723 -6.863 11.359 1 97.5 73 ALA A N 1
ATOM 576 C CA . ALA A 1 73 ? 2.658 -7.57 12.07 1 97.5 73 ALA A CA 1
ATOM 577 C C . ALA A 1 73 ? 1.864 -6.613 12.953 1 97.5 73 ALA A C 1
ATOM 579 O O . ALA A 1 73 ? 0.634 -6.68 13 1 97.5 73 ALA A O 1
ATOM 580 N N . SER A 1 74 ? 2.568 -5.75 13.594 1 97.5 74 SER A N 1
ATOM 581 C CA . SER A 1 74 ? 1.921 -4.785 14.477 1 97.5 74 SER A CA 1
ATOM 582 C C . SER A 1 74 ? 1.026 -3.832 13.695 1 97.5 74 SER A C 1
ATOM 584 O O . SER A 1 74 ? -0.07 -3.49 14.141 1 97.5 74 SER A O 1
ATOM 586 N N . LEU A 1 75 ? 1.475 -3.395 12.562 1 97.81 75 LEU A N 1
ATOM 587 C CA . LEU A 1 75 ? 0.66 -2.514 11.734 1 97.81 75 LEU A CA 1
ATOM 588 C C . LEU A 1 75 ? -0.597 -3.23 11.25 1 97.81 75 LEU A C 1
ATOM 590 O O . LEU A 1 75 ? -1.694 -2.672 11.305 1 97.81 75 LEU A O 1
ATOM 594 N N . LEU A 1 76 ? -0.387 -4.43 10.766 1 98.5 76 LEU A N 1
ATOM 595 C CA . LEU A 1 76 ? -1.519 -5.199 10.258 1 98.5 76 LEU A CA 1
ATOM 596 C C . LEU A 1 76 ? -2.553 -5.43 11.359 1 98.5 76 LEU A C 1
ATOM 598 O O . LEU A 1 76 ? -3.758 -5.312 11.117 1 98.5 76 LEU A O 1
ATOM 602 N N . GLU A 1 77 ? -2.1 -5.73 12.562 1 98.12 77 GLU A N 1
ATOM 603 C CA . GLU A 1 77 ? -2.998 -5.953 13.688 1 98.12 77 GLU A CA 1
ATOM 604 C C . GLU A 1 77 ? -3.758 -4.68 14.047 1 98.12 77 GLU A C 1
ATOM 606 O O . GLU A 1 77 ? -4.965 -4.719 14.305 1 98.12 77 GLU A O 1
ATOM 611 N N . ARG A 1 78 ? -3.082 -3.633 14.125 1 98.19 78 ARG A N 1
ATOM 612 C CA . ARG A 1 78 ? -3.713 -2.361 14.461 1 98.19 78 ARG A CA 1
ATOM 613 C C . ARG A 1 78 ? -4.777 -1.988 13.438 1 98.19 78 ARG A C 1
ATOM 615 O O . ARG A 1 78 ? -5.871 -1.552 13.797 1 98.19 78 ARG A O 1
ATOM 622 N N . GLN A 1 79 ? -4.441 -2.08 12.156 1 98.44 79 GLN A N 1
ATOM 623 C CA . GLN A 1 79 ? -5.41 -1.771 11.102 1 98.44 79 GLN A CA 1
ATOM 624 C C . GLN A 1 79 ? -6.609 -2.713 11.164 1 98.44 79 GLN A C 1
ATOM 626 O O . GLN A 1 79 ? -7.754 -2.277 11.023 1 98.44 79 GLN A O 1
ATOM 631 N N . ALA A 1 80 ? -6.316 -3.961 11.367 1 98.5 80 ALA A N 1
ATOM 632 C CA . ALA A 1 80 ? -7.375 -4.965 11.461 1 98.5 80 ALA A CA 1
ATOM 633 C C . ALA A 1 80 ? -8.336 -4.641 12.602 1 98.5 80 ALA A C 1
ATOM 635 O O . ALA A 1 80 ? -9.555 -4.656 12.422 1 98.5 80 ALA A O 1
ATOM 636 N N . GLU A 1 81 ? -7.777 -4.355 13.727 1 98.06 81 GLU A N 1
ATOM 637 C CA . GLU A 1 81 ? -8.594 -4.027 14.898 1 98.06 81 GLU A CA 1
ATOM 638 C C . GLU A 1 81 ? -9.445 -2.783 14.648 1 98.06 81 GLU A C 1
ATOM 640 O O . GLU A 1 81 ? -10.617 -2.748 15.008 1 98.06 81 GLU A O 1
ATOM 645 N N . THR A 1 82 ? -8.852 -1.815 14.023 1 97.81 82 THR A N 1
ATOM 646 C CA . THR A 1 82 ? -9.531 -0.55 13.766 1 97.81 82 THR A CA 1
ATOM 647 C C . THR A 1 82 ? -10.734 -0.758 12.859 1 97.81 82 THR A C 1
ATOM 649 O O . THR A 1 82 ? -11.758 -0.08 13 1 97.81 82 THR A O 1
ATOM 652 N N . HIS A 1 83 ? -10.641 -1.718 11.969 1 97.88 83 HIS A N 1
ATOM 653 C CA . HIS A 1 83 ? -11.68 -1.824 10.945 1 97.88 83 HIS A CA 1
ATOM 654 C C . HIS A 1 83 ? -12.438 -3.139 11.07 1 97.88 83 HIS A C 1
ATOM 656 O O . HIS A 1 83 ? -13.234 -3.484 10.195 1 97.88 83 HIS A O 1
ATOM 662 N N . GLY A 1 84 ? -12.188 -3.885 12.086 1 97.81 84 GLY A N 1
ATOM 663 C CA . GLY A 1 84 ? -12.922 -5.113 12.344 1 97.81 84 GLY A CA 1
ATOM 664 C C . GLY A 1 84 ? -12.57 -6.23 11.383 1 97.81 84 GLY A C 1
ATOM 665 O O . GLY A 1 84 ? -13.453 -6.941 10.898 1 97.81 84 GLY A O 1
ATOM 666 N N . LEU A 1 85 ? -11.312 -6.348 11.062 1 98.62 85 LEU A N 1
ATOM 667 C CA . LEU A 1 85 ? -10.805 -7.352 10.133 1 98.62 85 LEU A CA 1
ATOM 668 C C . LEU A 1 85 ? -9.812 -8.281 10.82 1 98.62 85 LEU A C 1
ATOM 670 O O . LEU A 1 85 ? -9.469 -8.078 11.992 1 98.62 85 LEU A O 1
ATOM 674 N N . GLU A 1 86 ? -9.531 -9.305 10.141 1 98 86 GLU A N 1
ATOM 675 C CA . GLU A 1 86 ? -8.344 -10.086 10.477 1 98 86 GLU A CA 1
ATOM 676 C C . GLU A 1 86 ? -7.105 -9.547 9.766 1 98 86 GLU A C 1
ATOM 678 O O . GLU A 1 86 ? -7.203 -9 8.664 1 98 86 GLU A O 1
ATOM 683 N N . PRO A 1 87 ? -5.93 -9.711 10.43 1 98.44 87 PRO A N 1
ATOM 684 C CA . PRO A 1 87 ? -4.703 -9.195 9.812 1 98.44 87 PRO A CA 1
ATOM 685 C C . PRO A 1 87 ? -4.48 -9.742 8.398 1 98.44 87 PRO A C 1
ATOM 687 O O . PRO A 1 87 ? -3.918 -9.047 7.551 1 98.44 87 PRO A O 1
ATOM 690 N N . GLU A 1 88 ? -4.926 -10.922 8.102 1 98.31 88 GLU A N 1
ATOM 691 C CA . GLU A 1 88 ? -4.77 -11.523 6.777 1 98.31 88 GLU A CA 1
ATOM 692 C C . GLU A 1 88 ? -5.523 -10.727 5.715 1 98.31 88 GLU A C 1
ATOM 694 O O . GLU A 1 88 ? -5.031 -10.555 4.598 1 98.31 88 GLU A O 1
ATOM 699 N N . ALA A 1 89 ? -6.68 -10.289 6.09 1 98.56 89 ALA A N 1
ATOM 700 C CA . ALA A 1 89 ? -7.48 -9.5 5.156 1 98.56 89 ALA A CA 1
ATOM 701 C C . ALA A 1 89 ? -6.785 -8.18 4.82 1 98.56 89 ALA A C 1
ATOM 703 O O . ALA A 1 89 ? -6.805 -7.734 3.672 1 98.56 89 ALA A O 1
ATOM 704 N N . VAL A 1 90 ? -6.199 -7.551 5.824 1 98.81 90 VAL A N 1
ATOM 705 C CA . VAL A 1 90 ? -5.465 -6.309 5.613 1 98.81 90 VAL A CA 1
ATOM 706 C C . VAL A 1 90 ? -4.273 -6.559 4.691 1 98.81 90 VAL A C 1
ATOM 708 O O . VAL A 1 90 ? -4.059 -5.812 3.732 1 98.81 90 VAL A O 1
ATOM 711 N N . LEU A 1 91 ? -3.57 -7.621 4.965 1 98.75 91 LEU A N 1
ATOM 712 C CA . LEU A 1 91 ? -2.414 -7.953 4.141 1 98.75 91 LEU A CA 1
ATOM 713 C C . LEU A 1 91 ? -2.832 -8.227 2.701 1 98.75 91 LEU A C 1
ATOM 715 O O . LEU A 1 91 ? -2.145 -7.82 1.762 1 98.75 91 LEU A O 1
ATOM 719 N N . GLU A 1 92 ? -3.914 -8.922 2.52 1 98.5 92 GLU A N 1
ATOM 720 C CA . GLU A 1 92 ? -4.426 -9.219 1.185 1 98.5 92 GLU A CA 1
ATOM 721 C C . GLU A 1 92 ? -4.648 -7.938 0.384 1 98.5 92 GLU A C 1
ATOM 723 O O . GLU A 1 92 ? -4.281 -7.863 -0.79 1 98.5 92 GLU A O 1
ATOM 728 N N . MET A 1 93 ? -5.234 -6.996 1.038 1 98.69 93 MET A N 1
ATOM 729 C CA . MET A 1 93 ? -5.531 -5.738 0.358 1 98.69 93 MET A CA 1
ATOM 730 C C . MET A 1 93 ? -4.25 -4.992 0.01 1 98.69 93 MET A C 1
ATOM 732 O O . MET A 1 93 ? -4.141 -4.406 -1.069 1 98.69 93 MET A O 1
ATOM 736 N N . HIS A 1 94 ? -3.316 -4.969 0.901 1 98.69 94 HIS A N 1
ATOM 737 C CA . HIS A 1 94 ? -2.049 -4.309 0.616 1 98.69 94 HIS A CA 1
ATOM 738 C C . HIS A 1 94 ? -1.311 -5 -0.526 1 98.69 94 HIS A C 1
ATOM 740 O O . HIS A 1 94 ? -0.767 -4.336 -1.411 1 98.69 94 HIS A O 1
ATOM 746 N N . VAL A 1 95 ? -1.25 -6.348 -0.475 1 98.44 95 VAL A N 1
ATOM 747 C CA . VAL A 1 95 ? -0.579 -7.098 -1.53 1 98.44 95 VAL A CA 1
ATOM 748 C C . VAL A 1 95 ? -1.236 -6.801 -2.877 1 98.44 95 VAL A C 1
ATOM 750 O O . VAL A 1 95 ? -0.548 -6.574 -3.875 1 98.44 95 VAL A O 1
ATOM 753 N N . ASP A 1 96 ? -2.525 -6.77 -2.896 1 97.94 96 ASP A N 1
ATOM 754 C CA . ASP A 1 96 ? -3.268 -6.508 -4.125 1 97.94 96 ASP A CA 1
ATOM 755 C C . ASP A 1 96 ? -2.969 -5.109 -4.66 1 97.94 96 ASP A C 1
ATOM 757 O O . ASP A 1 96 ? -3.025 -4.875 -5.871 1 97.94 96 ASP A O 1
ATOM 761 N N . LEU A 1 97 ? -2.732 -4.188 -3.752 1 98 97 LEU A N 1
ATOM 762 C CA . LEU A 1 97 ? -2.373 -2.828 -4.145 1 98 97 LEU A CA 1
ATOM 763 C C . LEU A 1 97 ? -1.162 -2.834 -5.07 1 98 97 LEU A C 1
ATOM 765 O O . LEU A 1 97 ? -1.069 -2.006 -5.98 1 98 97 LEU A O 1
ATOM 769 N N . PHE A 1 98 ? -0.278 -3.779 -4.988 1 96.56 98 PHE A N 1
ATOM 770 C CA . PHE A 1 98 ? 0.979 -3.818 -5.727 1 96.56 98 PHE A CA 1
ATOM 771 C C . PHE A 1 98 ? 0.87 -4.746 -6.93 1 96.56 98 PHE A C 1
ATOM 773 O O . PHE A 1 98 ? 1.874 -5.059 -7.57 1 96.56 98 PHE A O 1
ATOM 780 N N . ALA A 1 99 ? -0.289 -5.195 -7.266 1 94.12 99 ALA A N 1
ATOM 781 C CA . ALA A 1 99 ? -0.486 -6.184 -8.328 1 94.12 99 ALA A CA 1
ATOM 782 C C . ALA A 1 99 ? 0.158 -5.719 -9.633 1 94.12 99 ALA A C 1
ATOM 784 O O . ALA A 1 99 ? 0.801 -6.512 -10.328 1 94.12 99 ALA A O 1
ATOM 785 N N . ARG A 1 100 ? 0.064 -4.516 -9.922 1 87.94 100 ARG A N 1
ATOM 786 C CA . ARG A 1 100 ? 0.517 -4.066 -11.234 1 87.94 100 ARG A CA 1
ATOM 787 C C . ARG A 1 100 ? 1.797 -3.244 -11.117 1 87.94 100 ARG A C 1
ATOM 789 O O . ARG A 1 100 ? 2.221 -2.609 -12.086 1 87.94 100 ARG A O 1
ATOM 796 N N . ALA A 1 101 ? 2.275 -3.297 -9.938 1 81.56 101 ALA A N 1
ATOM 797 C CA . ALA A 1 101 ? 3.561 -2.627 -9.758 1 81.56 101 ALA A CA 1
ATOM 798 C C . ALA A 1 101 ? 4.664 -3.328 -10.539 1 81.56 101 ALA A C 1
ATOM 800 O O . ALA A 1 101 ? 4.695 -4.559 -10.617 1 81.56 101 ALA A O 1
ATOM 801 N N . PHE A 1 102 ? 5.582 -2.52 -11.188 1 65.31 102 PHE A N 1
ATOM 802 C CA . PHE A 1 102 ? 6.805 -2.975 -11.836 1 65.31 102 PHE A CA 1
ATOM 803 C C . PHE A 1 102 ? 6.484 -3.828 -13.055 1 65.31 102 PHE A C 1
ATOM 805 O O . PHE A 1 102 ? 7.262 -4.711 -13.422 1 65.31 102 PHE A O 1
ATOM 812 N N . LEU A 1 103 ? 5.242 -3.898 -13.445 1 62.06 103 LEU A N 1
ATOM 813 C CA . LEU A 1 103 ? 4.973 -4.582 -14.711 1 62.06 103 LEU A CA 1
ATOM 814 C C . LEU A 1 103 ? 5.852 -4.031 -15.828 1 62.06 103 LEU A C 1
ATOM 816 O O . LEU A 1 103 ? 6.371 -4.789 -16.641 1 62.06 103 LEU A O 1
ATOM 820 N N . GLU A 1 104 ? 5.855 -2.582 -16.062 1 55.56 104 GLU A N 1
ATOM 821 C CA . GLU A 1 104 ? 6.574 -2.008 -17.203 1 55.56 104 GLU A CA 1
ATOM 822 C C . GLU A 1 104 ? 8.078 -1.968 -16.938 1 55.56 104 GLU A C 1
ATOM 824 O O . GLU A 1 104 ? 8.844 -1.462 -17.75 1 55.56 104 GLU A O 1
ATOM 829 N N . GLU A 1 105 ? 8.492 -2.027 -15.82 1 48.22 105 GLU A N 1
ATOM 830 C CA . GLU A 1 105 ? 9.938 -1.808 -15.875 1 48.22 105 GLU A CA 1
ATOM 831 C C . GLU A 1 105 ? 10.562 -2.58 -17.031 1 48.22 105 GLU A C 1
ATOM 833 O O . GLU A 1 105 ? 10.367 -3.789 -17.156 1 48.22 105 GLU A O 1
ATOM 838 N N . THR A 1 106 ? 10.852 -1.79 -18.047 1 40.31 106 THR A N 1
ATOM 839 C CA . THR A 1 106 ? 11.531 -1.971 -19.328 1 40.31 106 THR A CA 1
ATOM 840 C C . THR A 1 106 ? 12.656 -3 -19.203 1 40.31 106 THR A C 1
ATOM 842 O O . THR A 1 106 ? 13.391 -3.01 -18.203 1 40.31 106 THR A O 1
ATOM 845 N N . GLU A 1 107 ? 12.609 -4.055 -19.984 1 38.5 107 GLU A N 1
ATOM 846 C CA . GLU A 1 107 ? 13.742 -4.77 -20.578 1 38.5 107 GLU A CA 1
ATOM 847 C C . GLU A 1 107 ? 14.961 -3.859 -20.688 1 38.5 107 GLU A C 1
ATOM 849 O O . GLU A 1 107 ? 14.977 -2.938 -21.516 1 38.5 107 GLU A O 1
ATOM 854 N N . GLN A 1 108 ? 15.492 -3.156 -19.812 1 36.97 108 GLN A N 1
ATOM 855 C CA . GLN A 1 108 ? 16.812 -2.742 -20.266 1 36.97 108 GLN A CA 1
ATOM 856 C C . GLN A 1 108 ? 17.5 -3.85 -21.062 1 36.97 108 GLN A C 1
ATOM 858 O O . GLN A 1 108 ? 17.719 -4.945 -20.547 1 36.97 108 GLN A O 1
ATOM 863 N N . MET A 1 109 ? 17.234 -3.867 -22.359 1 33.28 109 MET A N 1
ATOM 864 C CA . MET A 1 109 ? 18.078 -4.539 -23.328 1 33.28 109 MET A CA 1
ATOM 865 C C . MET A 1 109 ? 19.547 -4.488 -22.906 1 33.28 109 MET A C 1
ATOM 867 O O . MET A 1 109 ? 20.047 -3.432 -22.516 1 33.28 109 MET A O 1
ATOM 871 N N . PRO A 1 110 ? 20.031 -5.516 -22.531 1 35 110 PRO A N 1
ATOM 872 C CA . PRO A 1 110 ? 21.5 -5.496 -22.422 1 35 110 PRO A CA 1
ATOM 873 C C . PRO A 1 110 ? 22.156 -4.641 -23.5 1 35 110 PRO A C 1
ATOM 875 O O . PRO A 1 110 ? 21.719 -4.66 -24.656 1 35 110 PRO A O 1
ATOM 878 N N . GLU A 1 111 ? 22.469 -3.322 -23.266 1 31.41 111 GLU A N 1
ATOM 879 C CA . GLU A 1 111 ? 23.344 -2.852 -24.328 1 31.41 111 GLU A CA 1
ATOM 880 C C . GLU A 1 111 ? 24.234 -3.973 -24.844 1 31.41 111 GLU A C 1
ATOM 882 O O . GLU A 1 111 ? 24.906 -4.648 -24.062 1 31.41 111 GLU A O 1
ATOM 887 N N . ALA A 1 112 ? 24.125 -4.223 -26.141 1 29.56 112 ALA A N 1
ATOM 888 C CA . ALA A 1 112 ? 25.141 -5.016 -26.828 1 29.56 112 ALA A CA 1
ATOM 889 C C . ALA A 1 112 ? 26.547 -4.465 -26.547 1 29.56 112 ALA A C 1
ATOM 891 O O . ALA A 1 112 ? 26.719 -3.248 -26.438 1 29.56 112 ALA A O 1
ATOM 892 N N . MET B 1 1 ? -18.297 10.391 -12.43 1 52.06 1 MET B N 1
ATOM 893 C CA . MET B 1 1 ? -17.188 11.07 -11.789 1 52.06 1 MET B CA 1
ATOM 894 C C . MET B 1 1 ? -16.844 10.414 -10.453 1 52.06 1 MET B C 1
ATOM 896 O O . MET B 1 1 ? -17.719 9.961 -9.734 1 52.06 1 MET B O 1
ATOM 900 N N . PRO B 1 2 ? -15.547 9.945 -10.273 1 65.69 2 PRO B N 1
ATOM 901 C CA . PRO B 1 2 ? -15.391 9.227 -9.008 1 65.69 2 PRO B CA 1
ATOM 902 C C . PRO B 1 2 ? -15.828 10.047 -7.797 1 65.69 2 PRO B C 1
ATOM 904 O O . PRO B 1 2 ? -15.781 11.281 -7.84 1 65.69 2 PRO B O 1
ATOM 907 N N . GLU B 1 3 ? -16.516 9.5 -6.969 1 86.81 3 GLU B N 1
ATOM 908 C CA . GLU B 1 3 ? -17 10.102 -5.73 1 86.81 3 GLU B CA 1
ATOM 909 C C . GLU B 1 3 ? -15.836 10.5 -4.82 1 86.81 3 GLU B C 1
ATOM 911 O O . GLU B 1 3 ? -14.781 9.859 -4.832 1 86.81 3 GLU B O 1
ATOM 916 N N . THR B 1 4 ? -15.984 11.695 -4.285 1 95.81 4 THR B N 1
ATOM 917 C CA . THR B 1 4 ? -15.016 12.148 -3.291 1 95.81 4 THR B CA 1
ATOM 918 C C . THR B 1 4 ? -15.016 11.219 -2.08 1 95.81 4 THR B C 1
ATOM 920 O O . THR B 1 4 ? -16.078 10.852 -1.571 1 95.81 4 THR B O 1
ATOM 923 N N . LEU B 1 5 ? -13.883 10.844 -1.699 1 98 5 LEU B N 1
ATOM 924 C CA . LEU B 1 5 ? -13.719 10.023 -0.505 1 98 5 LEU B CA 1
ATOM 925 C C . LEU B 1 5 ? -13.156 10.852 0.647 1 98 5 LEU B C 1
ATOM 927 O O . LEU B 1 5 ? -12.344 11.75 0.432 1 98 5 LEU B O 1
ATOM 931 N N . GLU B 1 6 ? -13.641 10.578 1.804 1 97.94 6 GLU B N 1
ATOM 932 C CA . GLU B 1 6 ? -13.133 11.234 3.008 1 97.94 6 GLU B CA 1
ATOM 933 C C . GLU B 1 6 ? -12.508 10.227 3.965 1 97.94 6 GLU B C 1
ATOM 935 O O . GLU B 1 6 ? -13.141 9.227 4.32 1 97.94 6 GLU B O 1
ATOM 940 N N . ILE B 1 7 ? -11.258 10.492 4.375 1 98.44 7 ILE B N 1
ATOM 941 C CA . ILE B 1 7 ? -10.594 9.562 5.285 1 98.44 7 ILE B CA 1
ATOM 942 C C . ILE B 1 7 ? -9.969 10.328 6.445 1 98.44 7 ILE B C 1
ATOM 944 O O . ILE B 1 7 ? -9.633 11.508 6.305 1 98.44 7 ILE B O 1
ATOM 948 N N . GLU B 1 8 ? -9.906 9.625 7.555 1 96.94 8 GLU B N 1
ATOM 949 C CA . GLU B 1 8 ? -9.18 10.141 8.711 1 96.94 8 GLU B CA 1
ATOM 950 C C . GLU B 1 8 ? -7.754 9.594 8.758 1 96.94 8 GLU B C 1
ATOM 952 O 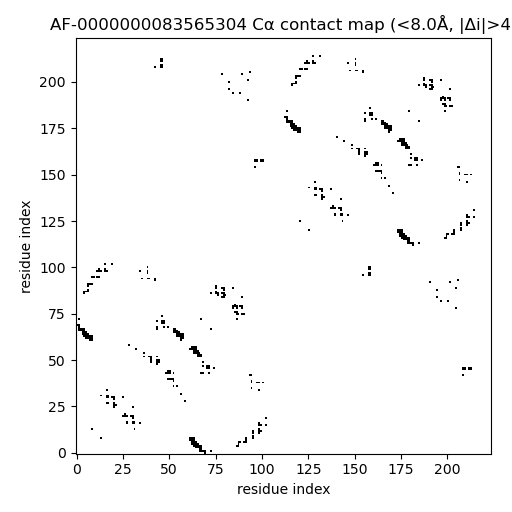O . GLU B 1 8 ? -7.52 8.422 8.453 1 96.94 8 GLU B O 1
ATOM 957 N N . LEU B 1 9 ? -6.855 10.461 9.094 1 97.25 9 LEU B N 1
ATOM 958 C CA . LEU B 1 9 ? -5.465 10.039 9.219 1 97.25 9 LEU B CA 1
ATOM 959 C C . LEU B 1 9 ? -5.215 9.383 10.57 1 97.25 9 LEU B C 1
ATOM 961 O O . LEU B 1 9 ? -5.754 9.82 11.586 1 97.25 9 LEU B O 1
ATOM 965 N N . SER B 1 10 ? -4.434 8.352 10.57 1 96.06 10 SER B N 1
ATOM 966 C CA . SER B 1 10 ? -4.109 7.652 11.805 1 96.06 10 SER B CA 1
ATOM 967 C C . SER B 1 10 ? -3.111 8.445 12.641 1 96.06 10 SER B C 1
ATOM 969 O O . SER B 1 10 ? -2.432 9.336 12.133 1 96.06 10 SER B O 1
ATOM 971 N N . ASP B 1 11 ? -3.023 8.047 13.906 1 95 11 ASP B N 1
ATOM 972 C CA . ASP B 1 11 ? -2.004 8.641 14.766 1 95 11 ASP B CA 1
ATOM 973 C C . ASP B 1 11 ? -0.602 8.359 14.227 1 95 11 ASP B C 1
ATOM 975 O O . ASP B 1 11 ? 0.276 9.219 14.289 1 95 11 ASP B O 1
ATOM 979 N N . ARG B 1 12 ? -0.424 7.188 13.727 1 95.19 12 ARG B N 1
ATOM 980 C CA . ARG B 1 12 ? 0.862 6.789 13.164 1 95.19 12 ARG B CA 1
ATOM 981 C C . ARG B 1 12 ? 1.262 7.703 12.008 1 95.19 12 ARG B C 1
ATOM 983 O O . ARG B 1 12 ? 2.424 8.094 11.898 1 95.19 12 ARG B O 1
ATOM 990 N N . PHE B 1 13 ? 0.292 8.023 11.164 1 96.44 13 PHE B N 1
ATOM 991 C CA . PHE B 1 13 ? 0.553 8.891 10.023 1 96.44 13 PHE B CA 1
ATOM 992 C C . PHE B 1 13 ? 0.891 10.305 10.477 1 96.44 13 PHE B C 1
ATOM 994 O O . PHE B 1 13 ? 1.845 10.914 9.984 1 96.44 13 PHE B O 1
ATOM 1001 N N . LEU B 1 14 ? 0.192 10.805 11.414 1 95.88 14 LEU B N 1
ATOM 1002 C CA . LEU B 1 14 ? 0.391 12.164 11.898 1 95.88 14 LEU B CA 1
ATOM 1003 C C . LEU B 1 14 ? 1.729 12.289 12.625 1 95.88 14 LEU B C 1
ATOM 1005 O O . LEU B 1 14 ? 2.418 13.305 12.484 1 95.88 14 LEU B O 1
ATOM 1009 N N . GLU B 1 15 ? 2.049 11.305 13.359 1 94.44 15 GLU B N 1
ATOM 1010 C CA . GLU B 1 15 ? 3.348 11.305 14.023 1 94.44 15 GLU B CA 1
ATOM 1011 C C . GLU B 1 15 ? 4.488 11.32 13.016 1 94.44 15 GLU B C 1
ATOM 1013 O O . GLU B 1 15 ? 5.461 12.055 13.18 1 94.44 15 GLU B O 1
ATOM 1018 N N . ALA B 1 16 ? 4.371 10.492 12.008 1 93.88 16 ALA B N 1
ATOM 1019 C CA . ALA B 1 16 ? 5.383 10.461 10.953 1 93.88 16 ALA B CA 1
ATOM 1020 C C . ALA B 1 16 ? 5.492 11.812 10.266 1 93.88 16 ALA B C 1
ATOM 1022 O O . ALA B 1 16 ? 6.594 12.273 9.953 1 93.88 16 ALA B O 1
ATOM 1023 N N . ALA B 1 17 ? 4.328 12.414 9.961 1 93.75 17 ALA B N 1
ATOM 1024 C CA . ALA B 1 17 ? 4.32 13.734 9.336 1 93.75 17 ALA B CA 1
ATOM 1025 C C . ALA B 1 17 ? 5.023 14.766 10.211 1 93.75 17 ALA B C 1
ATOM 1027 O O . ALA B 1 17 ? 5.789 15.594 9.711 1 93.75 17 ALA B O 1
ATOM 1028 N N . ARG B 1 18 ? 4.789 14.672 11.453 1 91.88 18 ARG B N 1
ATOM 1029 C CA . ARG B 1 18 ? 5.422 15.594 12.398 1 91.88 18 ARG B CA 1
ATOM 1030 C C . ARG B 1 18 ? 6.934 15.406 12.414 1 91.88 18 ARG B C 1
ATOM 1032 O O . ARG B 1 18 ? 7.6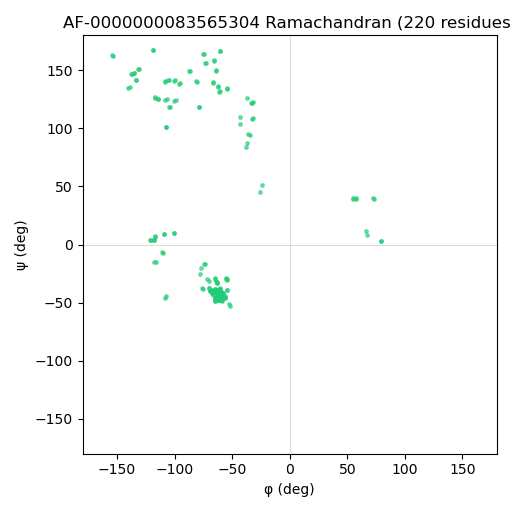91 16.375 12.375 1 91.88 18 ARG B O 1
ATOM 1039 N N . GLU B 1 19 ? 7.305 14.203 12.516 1 91.12 19 GLU B N 1
ATOM 1040 C CA . GLU B 1 19 ? 8.734 13.898 12.492 1 91.12 19 GLU B CA 1
ATOM 1041 C C . GLU B 1 19 ? 9.383 14.414 11.211 1 91.12 19 GLU B C 1
ATOM 1043 O O . GLU B 1 19 ? 10.477 14.977 11.242 1 91.12 19 GLU B O 1
ATOM 1048 N N . TRP B 1 20 ? 8.773 14.172 10.148 1 89.25 20 TRP B N 1
ATOM 1049 C CA . TRP B 1 20 ? 9.234 14.648 8.844 1 89.25 20 TRP B CA 1
ATOM 1050 C C . TRP B 1 20 ? 9.312 16.172 8.82 1 89.25 20 TRP B C 1
ATOM 1052 O O . TRP B 1 20 ? 10.281 16.75 8.32 1 89.25 20 TRP B O 1
ATOM 1062 N N . GLY B 1 21 ? 8.297 16.844 9.297 1 87.75 21 GLY B N 1
ATOM 1063 C CA . GLY B 1 21 ? 8.266 18.297 9.352 1 87.75 21 GLY B CA 1
ATOM 1064 C C . GLY B 1 21 ? 9.359 18.875 10.219 1 87.75 21 GLY B C 1
ATOM 1065 O O . GLY B 1 21 ? 9.961 19.891 9.867 1 87.75 21 GLY B O 1
ATOM 1066 N N . ASP B 1 22 ? 9.602 18.281 11.336 1 86.44 22 ASP B N 1
ATOM 1067 C CA . ASP B 1 22 ? 10.641 18.734 12.258 1 86.44 22 ASP B CA 1
ATOM 1068 C C . ASP B 1 22 ? 12.016 18.688 11.594 1 86.44 22 ASP B C 1
ATOM 1070 O O . ASP B 1 22 ? 12.812 19.609 11.75 1 86.44 22 ASP B O 1
ATOM 1074 N N . SER B 1 23 ? 12.203 17.703 10.82 1 82.25 23 SER B N 1
ATOM 1075 C CA . SER B 1 23 ? 13.5 17.531 10.172 1 82.25 23 SER B CA 1
ATOM 1076 C C . SER B 1 23 ? 13.695 18.531 9.039 1 82.25 23 SER B C 1
ATOM 1078 O O . SER B 1 23 ? 14.828 18.812 8.641 1 82.25 23 SER B O 1
ATOM 1080 N N . ARG B 1 24 ? 12.586 19.156 8.57 1 82.19 24 ARG B N 1
ATOM 1081 C CA . ARG B 1 24 ? 12.648 20.047 7.414 1 82.19 24 ARG B CA 1
ATOM 1082 C C . ARG B 1 24 ? 12.25 21.469 7.785 1 82.19 24 ARG B C 1
ATOM 1084 O O . ARG B 1 24 ? 12.125 22.328 6.914 1 82.19 24 ARG B O 1
ATOM 1091 N N . LEU B 1 25 ? 12.023 21.625 9.031 1 86.06 25 LEU B N 1
ATOM 1092 C CA . LEU B 1 25 ? 11.625 22.938 9.547 1 86.06 25 LEU B CA 1
ATOM 1093 C C . LEU B 1 25 ? 10.367 23.438 8.852 1 86.06 25 LEU B C 1
ATOM 1095 O O . LEU B 1 25 ? 10.312 24.578 8.398 1 86.06 25 LEU B O 1
ATOM 1099 N N . THR B 1 26 ? 9.453 22.578 8.602 1 86.94 26 THR B N 1
ATOM 1100 C CA . THR B 1 26 ? 8.133 22.828 8.031 1 86.94 26 THR B CA 1
ATOM 1101 C C . THR B 1 26 ? 7.043 22.656 9.086 1 86.94 26 THR B C 1
ATOM 1103 O O . THR B 1 26 ? 7.129 21.781 9.945 1 86.94 26 THR B O 1
ATOM 1106 N N . ASP B 1 27 ? 6.055 23.562 9 1 88.38 27 ASP B N 1
ATOM 1107 C CA . ASP B 1 27 ? 4.988 23.469 9.992 1 88.38 27 ASP B CA 1
ATOM 1108 C C . ASP B 1 27 ? 4.188 22.172 9.812 1 88.38 27 ASP B C 1
ATOM 1110 O O . ASP B 1 27 ? 4.172 21.594 8.727 1 88.38 27 ASP B O 1
ATOM 1114 N N . GLU B 1 28 ? 3.504 21.75 10.836 1 87.5 28 GLU B N 1
ATOM 1115 C CA . GLU B 1 28 ? 2.824 20.453 10.922 1 87.5 28 GLU B CA 1
ATOM 1116 C C . GLU B 1 28 ? 1.783 20.312 9.812 1 87.5 28 GLU B C 1
ATOM 1118 O O . GLU B 1 28 ? 1.678 19.25 9.195 1 87.5 28 GLU B O 1
ATOM 1123 N N . THR B 1 29 ? 1.025 21.344 9.633 1 89.88 29 THR B N 1
ATOM 1124 C CA . THR B 1 29 ? -0.036 21.281 8.633 1 89.88 29 THR B CA 1
ATOM 1125 C C . THR B 1 29 ? 0.546 21.062 7.242 1 89.88 29 THR B C 1
ATOM 1127 O O . THR B 1 29 ? 0.034 20.25 6.469 1 89.88 29 THR B O 1
ATOM 1130 N N . THR B 1 30 ? 1.559 21.797 6.883 1 92.44 30 THR B N 1
ATOM 1131 C CA . THR B 1 30 ? 2.242 21.641 5.602 1 92.44 30 THR B CA 1
ATOM 1132 C C . THR B 1 30 ? 2.875 20.25 5.492 1 92.44 30 THR B C 1
ATOM 1134 O O . THR B 1 30 ? 2.848 19.641 4.426 1 92.44 30 THR B O 1
ATOM 1137 N N . ALA B 1 31 ? 3.445 19.75 6.57 1 92.88 31 ALA B N 1
ATOM 1138 C CA . ALA B 1 31 ? 4.055 18.422 6.594 1 92.88 31 ALA B CA 1
ATOM 1139 C C . ALA B 1 31 ? 3.02 17.344 6.312 1 92.88 31 ALA B C 1
ATOM 1141 O O . ALA B 1 31 ? 3.27 16.422 5.527 1 92.88 31 ALA B O 1
ATOM 1142 N N . VAL B 1 32 ? 1.87 17.516 6.973 1 94.81 32 VAL B N 1
ATOM 1143 C CA . VAL B 1 32 ? 0.795 16.547 6.785 1 94.81 32 VAL B CA 1
ATOM 1144 C C . VAL B 1 32 ? 0.326 16.562 5.332 1 94.81 32 VAL B C 1
ATOM 1146 O O . VAL B 1 32 ? 0.176 15.516 4.703 1 94.81 32 VAL B O 1
ATOM 1149 N N . GLU B 1 33 ? 0.141 17.734 4.82 1 94.88 33 GLU B N 1
ATOM 1150 C CA . GLU B 1 33 ? -0.313 17.891 3.439 1 94.88 33 GLU B CA 1
ATOM 1151 C C . GLU B 1 33 ? 0.675 17.25 2.465 1 94.88 33 GLU B C 1
ATOM 1153 O O . GLU B 1 33 ? 0.272 16.562 1.525 1 94.88 33 GLU B O 1
ATOM 1158 N N . GLN B 1 34 ? 1.897 17.5 2.674 1 93.25 34 GLN B N 1
ATOM 1159 C CA . GLN B 1 34 ? 2.924 16.969 1.784 1 93.25 34 GLN B CA 1
ATOM 1160 C C . GLN B 1 34 ? 2.99 15.438 1.874 1 93.25 34 GLN B C 1
ATOM 1162 O O . GLN B 1 34 ? 3.148 14.758 0.859 1 93.25 34 GLN B O 1
ATOM 1167 N N . LYS B 1 35 ? 2.852 14.938 3.068 1 94.94 35 LYS B N 1
ATOM 1168 C CA . LYS B 1 35 ? 2.91 13.484 3.232 1 94.94 35 LYS B CA 1
ATOM 1169 C C . LYS B 1 35 ? 1.674 12.812 2.639 1 94.94 35 LYS B C 1
ATOM 1171 O O . LYS B 1 35 ? 1.765 11.719 2.074 1 94.94 35 LYS B O 1
ATOM 1176 N N . VAL B 1 36 ? 0.561 13.477 2.809 1 96.75 36 VAL B N 1
ATOM 1177 C CA . VAL B 1 36 ? -0.665 12.969 2.205 1 96.75 36 VAL B CA 1
ATOM 1178 C C . VAL B 1 36 ? -0.52 12.945 0.685 1 96.75 36 VAL B C 1
ATOM 1180 O O . VAL B 1 36 ? -0.875 11.953 0.037 1 96.75 36 VAL B O 1
ATOM 1183 N N . GLU B 1 37 ? -0.051 14.016 0.153 1 95.38 37 GLU B N 1
ATOM 1184 C CA . GLU B 1 37 ? 0.149 14.086 -1.292 1 95.38 37 GLU B CA 1
ATOM 1185 C C . GLU B 1 37 ? 1.051 12.953 -1.776 1 95.38 37 GLU B C 1
ATOM 1187 O O . GLU B 1 37 ? 0.737 12.281 -2.762 1 95.38 37 GLU B O 1
ATOM 1192 N N . GLN B 1 38 ? 2.119 12.703 -1.106 1 94.31 38 GLN B N 1
ATOM 1193 C CA . GLN B 1 38 ? 3.07 11.664 -1.478 1 94.31 38 GLN B CA 1
ATOM 1194 C C . GLN B 1 38 ? 2.418 10.281 -1.436 1 94.31 38 GLN B C 1
ATOM 1196 O O . GLN B 1 38 ? 2.588 9.484 -2.357 1 94.31 38 GLN B O 1
ATOM 1201 N N . ALA B 1 39 ? 1.722 10.078 -0.341 1 96.5 39 ALA B N 1
ATOM 1202 C CA . ALA B 1 39 ? 1.063 8.789 -0.18 1 96.5 39 ALA B CA 1
ATOM 1203 C C . ALA B 1 39 ? 0.044 8.547 -1.29 1 96.5 39 ALA B C 1
ATOM 1205 O O . ALA B 1 39 ? 0.032 7.48 -1.91 1 96.5 39 ALA B O 1
ATOM 1206 N N . LEU B 1 40 ? -0.813 9.547 -1.566 1 97.38 40 LEU B N 1
ATOM 1207 C CA . LEU B 1 40 ? -1.848 9.422 -2.588 1 97.38 40 LEU B CA 1
ATOM 1208 C C . LEU B 1 40 ? -1.229 9.266 -3.973 1 97.38 40 LEU B C 1
ATOM 1210 O O . LEU B 1 40 ? -1.735 8.508 -4.805 1 97.38 40 LEU B O 1
ATOM 1214 N N . LEU B 1 41 ? -0.153 9.977 -4.23 1 96 41 LEU B N 1
ATOM 1215 C CA . LEU B 1 41 ? 0.538 9.867 -5.512 1 96 41 LEU B CA 1
ATOM 1216 C C . LEU B 1 41 ? 1.078 8.453 -5.715 1 96 41 LEU B C 1
ATOM 1218 O O . LEU B 1 41 ? 0.959 7.891 -6.805 1 96 41 LEU B O 1
ATOM 1222 N N . GLU B 1 42 ? 1.709 7.941 -4.691 1 94.75 42 GLU B N 1
ATOM 1223 C CA . GLU B 1 42 ? 2.242 6.586 -4.789 1 94.75 42 GLU B CA 1
ATOM 1224 C C . GLU B 1 42 ? 1.13 5.57 -5.035 1 94.75 42 GLU B C 1
ATOM 1226 O O . GLU B 1 42 ? 1.273 4.676 -5.871 1 94.75 42 GLU B O 1
ATOM 1231 N N . ILE B 1 43 ? 0.041 5.699 -4.316 1 97.12 43 ILE B N 1
ATOM 1232 C CA . ILE B 1 43 ? -1.086 4.781 -4.453 1 97.12 43 ILE B CA 1
ATOM 1233 C C . ILE B 1 43 ? -1.653 4.867 -5.867 1 97.12 43 ILE B C 1
ATOM 1235 O O . ILE B 1 43 ? -1.875 3.844 -6.52 1 97.12 43 ILE B O 1
ATOM 1239 N N . GLU B 1 44 ? -1.824 6.094 -6.34 1 96.12 44 GLU B N 1
ATOM 1240 C CA . GLU B 1 44 ? -2.33 6.293 -7.695 1 96.12 44 GLU B CA 1
ATOM 1241 C C . GLU B 1 44 ? -1.362 5.73 -8.734 1 96.12 44 GLU B C 1
ATOM 1243 O O . GLU B 1 44 ? -1.785 5.117 -9.711 1 96.12 44 GLU B O 1
ATOM 1248 N N . HIS B 1 45 ? -0.127 5.945 -8.492 1 94.06 45 HIS B N 1
ATOM 1249 C CA . HIS B 1 45 ? 0.865 5.426 -9.43 1 94.06 45 HIS B CA 1
ATOM 1250 C C . HIS B 1 45 ? 0.793 3.906 -9.523 1 94.06 45 HIS B C 1
ATOM 1252 O O . HIS B 1 45 ? 0.85 3.346 -10.617 1 94.06 45 HIS B O 1
ATOM 1258 N N . LEU B 1 46 ? 0.632 3.254 -8.438 1 94.38 46 LEU B N 1
ATOM 1259 C CA . LEU B 1 46 ? 0.584 1.796 -8.398 1 94.38 46 LEU B CA 1
ATOM 1260 C C . LEU B 1 46 ? -0.638 1.271 -9.141 1 94.38 46 LEU B C 1
ATOM 1262 O O . LEU B 1 46 ? -0.589 0.195 -9.742 1 94.38 46 LEU B O 1
ATOM 1266 N N . VAL B 1 47 ? -1.716 2.031 -9.203 1 95 47 VAL B N 1
ATOM 1267 C CA . VAL B 1 47 ? -2.99 1.482 -9.656 1 95 47 VAL B CA 1
ATOM 1268 C C . VAL B 1 47 ? -3.326 2.031 -11.039 1 95 47 VAL B C 1
ATOM 1270 O O . VAL B 1 47 ? -3.682 1.274 -11.945 1 95 47 VAL B O 1
ATOM 1273 N N . SER B 1 48 ? -3.15 3.314 -11.156 1 91.81 48 SER B N 1
ATOM 1274 C CA . SER B 1 48 ? -3.637 3.943 -12.383 1 91.81 48 SER B CA 1
ATOM 1275 C C . SER B 1 48 ? -2.488 4.539 -13.188 1 91.81 48 SER B C 1
ATOM 1277 O O . SER B 1 48 ? -2.656 4.871 -14.367 1 91.81 48 SER B O 1
ATOM 1279 N N . GLY B 1 49 ? -1.354 4.676 -12.562 1 90.38 49 GLY B N 1
ATOM 1280 C CA . GLY B 1 49 ? -0.239 5.336 -13.227 1 90.38 49 GLY B CA 1
ATOM 1281 C C . GLY B 1 49 ? -0.352 6.848 -13.219 1 90.38 49 GLY B C 1
ATOM 1282 O O . GLY B 1 49 ? 0.505 7.539 -13.773 1 90.38 49 GLY B O 1
ATOM 1283 N N . ALA B 1 50 ? -1.397 7.309 -12.562 1 84.88 50 ALA B N 1
ATOM 1284 C CA . ALA B 1 50 ? -1.591 8.758 -12.5 1 84.88 50 ALA B CA 1
ATOM 1285 C C . ALA B 1 50 ? -0.453 9.43 -11.742 1 84.88 50 ALA B C 1
ATOM 1287 O O . ALA B 1 50 ? 0.057 8.883 -10.758 1 84.88 50 ALA B O 1
ATOM 1288 N N . ARG B 1 51 ? -0.174 10.648 -12.117 1 88.19 51 ARG B N 1
ATOM 1289 C CA . ARG B 1 51 ? 0.959 11.359 -11.531 1 88.19 51 ARG B CA 1
ATOM 1290 C C . ARG B 1 51 ? 0.507 12.656 -10.859 1 88.19 51 ARG B C 1
ATOM 1292 O O . ARG B 1 51 ? 1.333 13.492 -10.5 1 88.19 51 ARG B O 1
ATOM 1299 N N . ASN B 1 52 ? -0.744 12.805 -10.875 1 88.94 52 ASN B N 1
ATOM 1300 C CA . ASN B 1 52 ? -1.312 13.93 -10.141 1 88.94 52 ASN B CA 1
ATOM 1301 C C . ASN B 1 52 ? -2.535 13.508 -9.328 1 88.94 52 ASN B C 1
ATOM 1303 O O . ASN B 1 52 ? -3.254 12.586 -9.719 1 88.94 52 ASN B O 1
ATOM 1307 N N . VAL B 1 53 ? -2.652 14.234 -8.156 1 94.38 53 VAL B N 1
ATOM 1308 C CA . VAL B 1 53 ? -3.791 13.93 -7.297 1 94.38 53 VAL B CA 1
ATOM 1309 C C . VAL B 1 53 ? -4.465 15.227 -6.848 1 94.38 53 VAL B C 1
ATOM 1311 O O . VAL B 1 53 ? -3.797 16.25 -6.656 1 94.38 53 VAL B O 1
ATOM 1314 N N . ALA B 1 54 ? -5.797 15.117 -6.816 1 92.69 54 ALA B N 1
ATOM 1315 C CA . ALA B 1 54 ? -6.59 16.203 -6.266 1 92.69 54 ALA B CA 1
ATOM 1316 C C . ALA B 1 54 ? -7.105 15.867 -4.871 1 92.69 54 ALA B C 1
ATOM 1318 O O . ALA B 1 54 ? -7.844 14.891 -4.699 1 92.69 54 ALA B O 1
ATOM 1319 N N . PHE B 1 55 ? -6.652 16.719 -3.869 1 97.5 55 PHE B N 1
ATOM 1320 C CA . PHE B 1 55 ? -7.074 16.438 -2.5 1 97.5 55 PHE B CA 1
ATOM 1321 C C . PHE B 1 55 ? -7.059 17.719 -1.661 1 97.5 55 PHE B C 1
ATOM 1323 O O . PHE B 1 55 ? -6.547 18.75 -2.1 1 97.5 55 PHE B O 1
ATOM 1330 N N . ALA B 1 56 ? -7.746 17.594 -0.574 1 96.88 56 ALA B N 1
ATOM 1331 C CA . ALA B 1 56 ? -7.711 18.641 0.444 1 96.88 56 ALA B CA 1
ATOM 1332 C C . ALA B 1 56 ? -7.621 18.047 1.845 1 96.88 56 ALA B C 1
ATOM 1334 O O . ALA B 1 56 ? -8.172 16.969 2.104 1 96.88 56 ALA B O 1
ATOM 1335 N N . VAL B 1 57 ? -6.914 18.797 2.699 1 96.75 57 VAL B N 1
ATOM 1336 C CA . VAL B 1 57 ? -6.82 18.391 4.098 1 96.75 57 VAL B CA 1
ATOM 1337 C C . VAL B 1 57 ? -7.527 19.422 4.984 1 96.75 57 VAL B C 1
ATOM 1339 O O . VAL B 1 57 ? -7.289 20.625 4.859 1 96.75 57 VAL B O 1
ATOM 1342 N N . ASP B 1 58 ? -8.422 18.922 5.734 1 95 58 ASP B N 1
ATOM 1343 C CA . ASP B 1 58 ? -9 19.781 6.766 1 95 58 ASP B CA 1
ATOM 1344 C C . ASP B 1 58 ? -8.078 19.891 7.973 1 95 58 ASP B C 1
ATOM 1346 O O . ASP B 1 58 ? -7.855 18.906 8.688 1 95 58 ASP B O 1
ATOM 1350 N N . ASP B 1 59 ? -7.652 21.031 8.25 1 89.06 59 ASP B N 1
ATOM 1351 C CA . ASP B 1 59 ? -6.633 21.266 9.266 1 89.06 59 ASP B CA 1
ATOM 1352 C C . ASP B 1 59 ? -7.199 21.047 10.664 1 89.06 59 ASP B C 1
ATOM 1354 O O . ASP B 1 59 ? -6.461 20.688 11.586 1 89.06 59 ASP B O 1
ATOM 1358 N N . GLU B 1 60 ? -8.406 21.281 10.805 1 90.06 60 GLU B N 1
ATOM 1359 C CA . GLU B 1 60 ? -9.016 21.172 12.125 1 90.06 60 GLU B CA 1
ATOM 1360 C C . GLU B 1 60 ? -9.234 19.719 12.508 1 90.06 60 GLU B C 1
ATOM 1362 O O . GLU B 1 60 ? -9.008 19.328 13.656 1 90.06 60 GLU B O 1
ATOM 1367 N N . THR B 1 61 ? -9.609 18.859 11.555 1 91.31 61 THR B N 1
ATOM 1368 C CA . THR B 1 61 ? -9.984 17.484 11.852 1 91.31 61 THR B CA 1
ATOM 1369 C C . THR B 1 61 ? -8.945 16.516 11.305 1 91.31 61 THR B C 1
ATOM 1371 O O . THR B 1 61 ? -9.008 15.305 11.578 1 91.31 61 THR B O 1
ATOM 1374 N N . MET B 1 62 ? -7.996 16.922 10.586 1 91.62 62 MET B N 1
ATOM 1375 C CA . MET B 1 62 ? -6.988 16.094 9.914 1 91.62 62 MET B CA 1
ATOM 1376 C C . MET B 1 62 ? -7.645 15.047 9.023 1 91.62 62 MET B C 1
ATOM 1378 O O . MET B 1 62 ? -7.207 13.898 8.984 1 91.62 62 MET B O 1
ATOM 1382 N N . THR B 1 63 ? -8.656 15.461 8.398 1 96.31 63 THR B N 1
ATOM 1383 C CA . THR B 1 63 ? -9.375 14.633 7.434 1 96.31 63 THR B CA 1
ATOM 1384 C C . THR B 1 63 ? -8.961 14.984 6.008 1 96.31 63 THR B C 1
ATOM 1386 O O . THR B 1 63 ? -8.766 16.156 5.68 1 96.31 63 THR B O 1
ATOM 1389 N N . VAL B 1 64 ? -8.859 13.969 5.223 1 98.38 64 VAL B N 1
ATOM 1390 C CA . VAL B 1 64 ? -8.461 14.141 3.83 1 98.38 64 VAL B CA 1
ATOM 1391 C C . VAL B 1 64 ? -9.664 13.906 2.918 1 98.38 64 VAL B C 1
ATOM 1393 O O . VAL B 1 64 ? -10.375 12.906 3.057 1 98.38 64 VAL B O 1
ATOM 1396 N N . ARG B 1 65 ? -9.984 14.82 2.1 1 98.19 65 ARG B N 1
ATOM 1397 C CA . ARG B 1 65 ? -10.914 14.648 0.991 1 98.19 65 ARG B CA 1
AT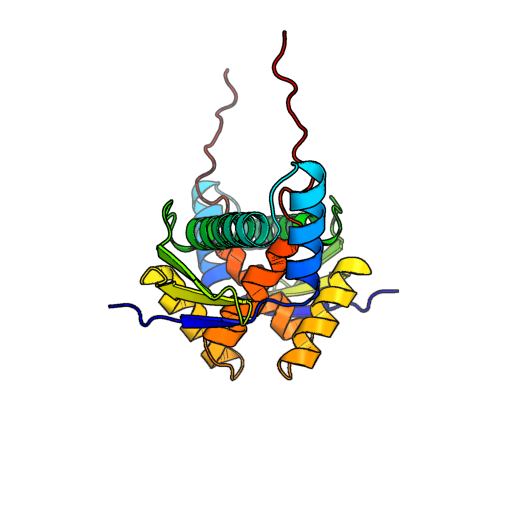OM 1398 C C . ARG B 1 65 ? -10.172 14.422 -0.322 1 98.19 65 ARG B C 1
ATOM 1400 O O . ARG B 1 65 ? -9.289 15.203 -0.678 1 98.19 65 ARG B O 1
ATOM 1407 N N . TYR B 1 66 ? -10.508 13.344 -0.948 1 98.12 66 TYR B N 1
ATOM 1408 C CA . TYR B 1 66 ? -9.727 12.883 -2.088 1 98.12 66 TYR B CA 1
ATOM 1409 C C . TYR B 1 66 ? -10.633 12.344 -3.189 1 98.12 66 TYR B C 1
ATOM 1411 O O . TYR B 1 66 ? -11.617 11.664 -2.912 1 98.12 66 TYR B O 1
ATOM 1419 N N . GLU B 1 67 ? -10.312 12.773 -4.4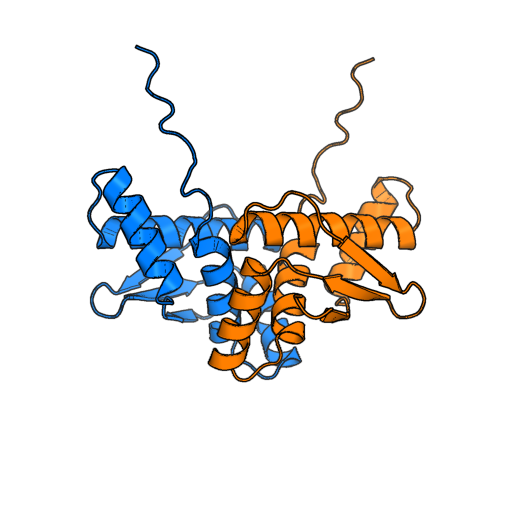41 1 96.94 67 GLU B N 1
ATOM 1420 C CA . GLU B 1 67 ? -11 12.234 -5.613 1 96.94 67 GLU B CA 1
ATOM 1421 C C . GLU B 1 67 ? -10.094 11.297 -6.406 1 96.94 67 GLU B C 1
ATOM 1423 O O . GLU B 1 67 ? -9.297 11.75 -7.227 1 96.94 67 GLU B O 1
ATOM 1428 N N . PRO B 1 68 ? -10.344 10.008 -6.188 1 97.38 68 PRO B N 1
ATOM 1429 C CA . PRO B 1 68 ? -9.492 9.062 -6.926 1 97.38 68 PRO B CA 1
ATOM 1430 C C . PRO B 1 68 ? -9.836 9 -8.414 1 97.38 68 PRO B C 1
ATOM 1432 O O . PRO B 1 68 ? -10.922 9.422 -8.82 1 97.38 68 PRO B O 1
ATOM 1435 N N . THR B 1 69 ? -8.805 8.57 -9.172 1 96.56 69 THR B N 1
ATOM 1436 C CA . THR B 1 69 ? -9.125 8.195 -10.547 1 96.56 69 THR B CA 1
ATOM 1437 C C . THR B 1 69 ? -10.125 7.051 -10.57 1 96.56 69 THR B C 1
ATOM 1439 O O . THR B 1 69 ? -10.359 6.391 -9.555 1 96.56 69 THR B O 1
ATOM 1442 N N . ASP B 1 70 ? -10.688 6.832 -11.75 1 95.94 70 ASP B N 1
ATOM 1443 C CA . ASP B 1 70 ? -11.664 5.754 -11.898 1 95.94 70 ASP B CA 1
ATOM 1444 C C . ASP B 1 70 ? -11.031 4.398 -11.586 1 95.94 70 ASP B C 1
ATOM 1446 O O . ASP B 1 70 ? -11.672 3.531 -10.992 1 95.94 70 ASP B O 1
ATOM 1450 N N . ASP B 1 71 ? -9.812 4.211 -12.016 1 95.44 71 ASP B N 1
ATOM 1451 C CA . ASP B 1 71 ? -9.125 2.941 -11.789 1 95.44 71 ASP B CA 1
ATOM 1452 C C . ASP B 1 71 ? -8.93 2.672 -10.305 1 95.44 71 ASP B C 1
ATOM 1454 O O . ASP B 1 71 ? -9.18 1.562 -9.828 1 95.44 71 ASP B O 1
ATOM 1458 N N . LEU B 1 72 ? -8.484 3.68 -9.562 1 97.31 72 LEU B N 1
ATOM 1459 C CA . LEU B 1 72 ? -8.289 3.494 -8.133 1 97.31 72 LEU B CA 1
ATOM 1460 C C . LEU B 1 72 ? -9.625 3.336 -7.414 1 97.31 72 LEU B C 1
ATOM 1462 O O . LEU B 1 72 ? -9.758 2.506 -6.512 1 97.31 72 LEU B O 1
ATOM 1466 N N . ALA B 1 73 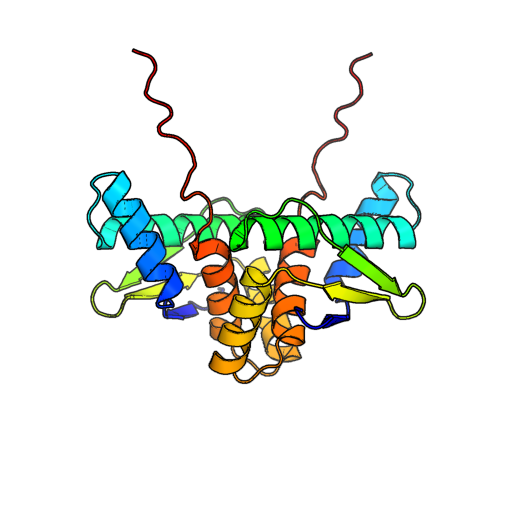? -10.609 4.125 -7.836 1 97.56 73 ALA B N 1
ATOM 1467 C CA . ALA B 1 73 ? -11.938 3.99 -7.242 1 97.56 73 ALA B CA 1
ATOM 1468 C C . ALA B 1 73 ? -12.469 2.57 -7.41 1 97.56 73 ALA B C 1
ATOM 1470 O O . ALA B 1 73 ? -13.039 2 -6.473 1 97.56 73 ALA B O 1
ATOM 1471 N N . SER B 1 74 ? -12.25 2.039 -8.555 1 97.56 74 SER B N 1
ATOM 1472 C CA . SER B 1 74 ? -12.719 0.685 -8.828 1 97.56 74 SER B CA 1
ATOM 1473 C C . SER B 1 74 ? -12.008 -0.335 -7.945 1 97.56 74 SER B C 1
ATOM 1475 O O . SER B 1 74 ? -12.633 -1.281 -7.457 1 97.56 74 SER B O 1
ATOM 1477 N N . LEU B 1 75 ? -10.734 -0.169 -7.746 1 97.88 75 LEU B N 1
ATOM 1478 C CA . LEU B 1 75 ? -10 -1.077 -6.879 1 97.88 75 LEU B CA 1
ATOM 1479 C C . LEU B 1 75 ? -10.492 -0.978 -5.438 1 97.88 75 LEU B C 1
ATOM 1481 O O . LEU B 1 75 ? -10.703 -1.997 -4.777 1 97.88 75 LEU B O 1
ATOM 1485 N N . LEU B 1 76 ? -10.633 0.248 -4.996 1 98.5 76 LEU B N 1
ATOM 1486 C CA . LEU B 1 76 ? -11.086 0.458 -3.627 1 98.5 76 LEU B CA 1
ATOM 1487 C C . LEU B 1 76 ? -12.461 -0.161 -3.41 1 98.5 76 LEU B C 1
ATOM 1489 O O . LEU B 1 76 ? -12.711 -0.789 -2.379 1 98.5 76 LEU B O 1
ATOM 1493 N N . GLU B 1 77 ? -13.344 -0.009 -4.375 1 98.12 77 GLU B N 1
ATOM 1494 C CA . GLU B 1 77 ? -14.688 -0.576 -4.285 1 98.12 77 GLU B CA 1
ATOM 1495 C C . GLU B 1 77 ? -14.641 -2.102 -4.254 1 98.12 77 GLU B C 1
ATOM 1497 O O . GLU B 1 77 ? -15.352 -2.734 -3.467 1 98.12 77 GLU B O 1
ATOM 1502 N N . ARG B 1 78 ? -13.906 -2.66 -5.098 1 98.25 78 ARG B N 1
ATOM 1503 C CA . ARG B 1 78 ? -13.789 -4.113 -5.156 1 98.25 78 ARG B CA 1
ATOM 1504 C C . ARG B 1 78 ? -13.25 -4.672 -3.842 1 98.25 78 ARG B C 1
ATOM 1506 O O . ARG B 1 78 ? -13.758 -5.672 -3.332 1 98.25 78 ARG B O 1
ATOM 1513 N N . GLN B 1 79 ? -12.188 -4.078 -3.324 1 98.44 79 GLN B N 1
ATOM 1514 C CA . GLN B 1 79 ? -11.625 -4.531 -2.057 1 98.44 79 GLN B CA 1
ATOM 1515 C C . GLN B 1 79 ? -12.625 -4.367 -0.917 1 98.44 79 GLN B C 1
ATOM 1517 O O . GLN B 1 79 ? -12.766 -5.254 -0.074 1 98.44 79 GLN B O 1
ATOM 1522 N N . ALA B 1 80 ? -13.273 -3.244 -0.932 1 98.5 80 ALA B N 1
ATOM 1523 C CA . ALA B 1 80 ? -14.273 -2.967 0.093 1 98.5 80 ALA B CA 1
ATOM 1524 C C . ALA B 1 80 ? -15.383 -4.02 0.076 1 98.5 80 ALA B C 1
ATOM 1526 O O . ALA B 1 80 ? -15.742 -4.562 1.121 1 98.5 80 ALA B O 1
ATOM 1527 N N . GLU B 1 81 ? -15.875 -4.289 -1.086 1 98.06 81 GLU B N 1
ATOM 1528 C CA . GLU B 1 81 ? -16.938 -5.281 -1.231 1 98.06 81 GLU B CA 1
ATOM 1529 C C . GLU B 1 81 ? -16.484 -6.66 -0.77 1 98.06 81 GLU B C 1
ATOM 1531 O O . GLU B 1 81 ? -17.219 -7.371 -0.087 1 98.06 81 GLU B O 1
ATOM 1536 N N . THR B 1 82 ? -15.266 -6.988 -1.113 1 97.81 82 THR B N 1
ATOM 1537 C CA . THR B 1 82 ? -14.719 -8.297 -0.784 1 97.81 82 THR B CA 1
ATOM 1538 C C . THR B 1 82 ? -14.617 -8.477 0.728 1 97.81 82 THR B C 1
ATOM 1540 O O . THR B 1 82 ? -14.805 -9.586 1.241 1 97.81 82 THR B O 1
ATOM 1543 N N . HIS B 1 83 ? -14.383 -7.402 1.441 1 97.81 83 HIS B N 1
ATOM 1544 C CA . HIS B 1 83 ? -14.07 -7.551 2.859 1 97.81 83 HIS B CA 1
ATOM 1545 C C . HIS B 1 83 ? -15.133 -6.879 3.727 1 97.81 83 HIS B C 1
ATOM 1547 O O . HIS B 1 83 ? -14.961 -6.75 4.941 1 97.81 83 HIS B O 1
ATOM 1553 N N . GLY B 1 84 ? -16.172 -6.406 3.135 1 97.75 84 GLY B N 1
ATOM 1554 C CA . GLY B 1 84 ? -17.281 -5.824 3.881 1 97.75 84 GLY B CA 1
ATOM 1555 C C . GLY B 1 84 ? -16.953 -4.465 4.469 1 97.75 84 GLY B C 1
ATOM 1556 O O . GLY B 1 84 ? -17.297 -4.184 5.617 1 97.75 84 GLY B O 1
ATOM 1557 N N . LEU B 1 85 ? -16.25 -3.668 3.725 1 98.62 85 LEU B N 1
ATOM 1558 C CA . LEU B 1 85 ? -15.836 -2.338 4.148 1 98.62 85 LEU B CA 1
ATOM 1559 C C . LEU B 1 85 ? -16.406 -1.267 3.23 1 98.62 85 LEU B C 1
ATOM 1561 O O . LEU B 1 85 ? -17.062 -1.584 2.232 1 98.62 85 LEU B O 1
ATOM 1565 N N . GLU B 1 86 ? -16.297 -0.096 3.68 1 98.06 86 GLU B N 1
ATOM 1566 C CA . GLU B 1 86 ? -16.453 1.043 2.781 1 98.06 86 GLU B CA 1
ATOM 1567 C C . GLU B 1 86 ? -15.141 1.402 2.102 1 98.06 86 GLU B C 1
ATOM 1569 O O . GLU B 1 86 ? -14.062 1.197 2.672 1 98.06 86 GLU B O 1
ATOM 1574 N N . PRO B 1 87 ? -15.242 1.938 0.869 1 98.44 87 PRO B N 1
ATOM 1575 C CA . PRO B 1 87 ? -14.023 2.293 0.147 1 98.44 87 PRO B CA 1
ATOM 1576 C C . PRO B 1 87 ? -13.117 3.234 0.943 1 98.44 87 PRO B C 1
ATOM 1578 O O . PRO B 1 87 ? -11.891 3.17 0.82 1 98.44 87 PRO B O 1
ATOM 1581 N N . GLU B 1 88 ? -13.664 4.07 1.78 1 98.31 88 GLU B N 1
ATOM 1582 C CA . GLU B 1 88 ? -12.883 5 2.592 1 98.31 88 GLU B CA 1
ATOM 1583 C C . GLU B 1 88 ? -11.984 4.258 3.574 1 98.31 88 GLU B C 1
ATOM 1585 O O . GLU B 1 88 ? -10.836 4.656 3.803 1 98.31 88 GLU B O 1
ATOM 1590 N N . ALA B 1 89 ? -12.516 3.213 4.129 1 98.56 89 ALA B N 1
ATOM 1591 C CA . ALA B 1 89 ? -11.734 2.414 5.07 1 98.56 89 ALA B CA 1
ATOM 1592 C C . ALA B 1 89 ? -10.539 1.761 4.379 1 98.56 89 ALA B C 1
ATOM 1594 O O . ALA B 1 89 ? -9.445 1.696 4.941 1 98.56 89 ALA B O 1
ATOM 1595 N N . VAL B 1 90 ? -10.758 1.264 3.176 1 98.81 90 VAL B N 1
ATOM 1596 C CA . VAL B 1 90 ? -9.68 0.658 2.398 1 98.81 90 VAL B CA 1
ATOM 1597 C C . VAL B 1 90 ? -8.609 1.705 2.092 1 98.81 90 VAL B C 1
ATOM 1599 O O . VAL B 1 90 ? -7.418 1.458 2.281 1 98.81 90 VAL B O 1
ATOM 1602 N N . LEU B 1 91 ? -9.062 2.859 1.677 1 98.75 91 LEU B N 1
ATOM 1603 C CA . LEU B 1 91 ? -8.125 3.932 1.359 1 98.75 91 LEU B CA 1
ATOM 1604 C C . LEU B 1 91 ? -7.328 4.34 2.594 1 98.75 91 LEU B C 1
ATOM 1606 O O . LEU B 1 91 ? -6.125 4.602 2.504 1 98.75 91 LEU B O 1
ATOM 1610 N N . GLU B 1 92 ? -7.973 4.43 3.719 1 98.5 92 GLU B N 1
ATOM 1611 C CA . GLU B 1 92 ? -7.305 4.785 4.969 1 98.5 92 GLU B CA 1
ATOM 1612 C C . GLU B 1 92 ? -6.148 3.832 5.262 1 98.5 92 GLU B C 1
ATOM 1614 O O . GLU B 1 92 ? -5.062 4.27 5.645 1 98.5 92 GLU B O 1
ATOM 1619 N N . MET B 1 93 ? -6.426 2.586 5.07 1 98.69 93 MET B N 1
ATOM 1620 C CA . MET B 1 93 ? -5.402 1.583 5.355 1 98.69 93 MET B CA 1
ATOM 1621 C C . MET B 1 93 ? -4.238 1.697 4.371 1 98.69 93 MET B C 1
ATOM 1623 O O . MET B 1 93 ? -3.078 1.558 4.758 1 98.69 93 MET B O 1
ATOM 1627 N N . HIS B 1 94 ? -4.527 1.905 3.137 1 98.69 94 HIS B N 1
ATOM 1628 C CA . HIS B 1 94 ? -3.465 2.066 2.152 1 98.69 94 HIS B CA 1
ATOM 1629 C C . HIS B 1 94 ? -2.629 3.309 2.439 1 98.69 94 HIS B C 1
ATOM 1631 O O . HIS B 1 94 ? -1.399 3.268 2.359 1 98.69 94 HIS B O 1
ATOM 1637 N N . VAL B 1 95 ? -3.309 4.441 2.721 1 98.44 95 VAL B N 1
ATOM 1638 C CA . VAL B 1 95 ? -2.598 5.676 3.025 1 98.44 95 VAL B CA 1
ATOM 1639 C C . VAL B 1 95 ? -1.687 5.465 4.234 1 98.44 95 VAL B C 1
ATOM 1641 O O . VAL B 1 95 ? -0.529 5.891 4.227 1 98.44 95 VAL B O 1
ATOM 1644 N N . ASP B 1 96 ? -2.188 4.805 5.223 1 97.94 96 ASP B N 1
ATOM 1645 C CA . ASP B 1 96 ? -1.42 4.551 6.438 1 97.94 96 ASP B CA 1
ATOM 1646 C C . ASP B 1 96 ? -0.193 3.689 6.141 1 97.94 96 ASP B C 1
ATOM 1648 O O . ASP B 1 96 ? 0.827 3.799 6.824 1 97.94 96 ASP B O 1
ATOM 1652 N N . LEU B 1 97 ? -0.323 2.797 5.188 1 98 97 LEU B N 1
ATOM 1653 C CA . LEU B 1 97 ? 0.799 1.961 4.773 1 98 97 LEU B CA 1
ATOM 1654 C C . LEU B 1 97 ? 2.002 2.816 4.391 1 98 97 LEU B C 1
ATOM 1656 O O . LEU B 1 97 ? 3.146 2.422 4.617 1 98 97 LEU B O 1
ATOM 1660 N N . PHE B 1 98 ? 1.825 4.012 3.91 1 96.56 98 PHE B N 1
ATOM 1661 C CA . PHE B 1 98 ? 2.885 4.867 3.387 1 96.56 98 PHE B CA 1
ATOM 1662 C C . PHE B 1 98 ? 3.303 5.906 4.422 1 96.56 98 PHE B C 1
ATOM 1664 O O . PHE B 1 98 ? 4.051 6.832 4.109 1 96.56 98 PHE B O 1
ATOM 1671 N N . ALA B 1 99 ? 2.867 5.801 5.637 1 93.94 99 ALA B N 1
ATOM 1672 C CA . ALA B 1 99 ? 3.111 6.801 6.668 1 93.94 99 ALA B CA 1
ATOM 1673 C C . ALA B 1 99 ? 4.602 7.086 6.816 1 93.94 99 ALA B C 1
ATOM 1675 O O . ALA B 1 99 ? 5.012 8.242 6.945 1 93.94 99 ALA B O 1
ATOM 1676 N N . ARG B 1 100 ? 5.375 6.113 6.734 1 87.62 100 ARG B N 1
ATOM 1677 C CA . ARG B 1 100 ? 6.789 6.316 7.031 1 87.62 100 ARG B CA 1
ATOM 1678 C C . ARG B 1 100 ? 7.633 6.227 5.762 1 87.62 100 ARG B C 1
ATOM 1680 O O . ARG B 1 100 ? 8.859 6.164 5.832 1 87.62 100 ARG B O 1
ATOM 1687 N N . ALA B 1 101 ? 6.906 6.188 4.723 1 81.38 101 ALA B N 1
ATOM 1688 C CA . ALA B 1 101 ? 7.625 6.211 3.451 1 81.38 101 ALA B CA 1
ATOM 1689 C C . ALA B 1 101 ? 8.32 7.555 3.238 1 81.38 101 ALA B C 1
ATOM 1691 O O . ALA B 1 101 ? 7.777 8.602 3.594 1 81.38 101 ALA B O 1
ATOM 1692 N N . PHE B 1 102 ? 9.586 7.512 2.682 1 64.88 102 PHE B N 1
ATOM 1693 C CA . PHE B 1 102 ? 10.344 8.672 2.227 1 64.88 102 PHE B CA 1
ATOM 1694 C C . PHE B 1 102 ? 10.719 9.562 3.404 1 64.88 102 PHE B C 1
ATOM 1696 O O . PHE B 1 102 ? 10.828 10.781 3.258 1 64.88 102 PHE B O 1
ATOM 1703 N N . LEU B 1 103 ? 10.547 9.094 4.605 1 61.22 103 LEU B N 1
ATOM 1704 C CA . LEU B 1 103 ? 11.047 9.883 5.723 1 61.22 103 LEU B CA 1
ATOM 1705 C C . LEU B 1 103 ? 12.516 10.242 5.52 1 61.22 103 LEU B C 1
ATOM 1707 O O . LEU B 1 103 ? 12.93 11.367 5.809 1 61.22 103 LEU B O 1
ATOM 1711 N N . GLU B 1 104 ? 13.438 9.164 5.203 1 55.06 104 GLU B N 1
ATOM 1712 C CA . GLU B 1 104 ? 14.875 9.414 5.105 1 55.06 104 GLU B CA 1
ATOM 1713 C C . GLU B 1 104 ? 15.234 10.078 3.777 1 55.06 104 GLU B C 1
ATOM 1715 O O . GLU B 1 104 ? 16.406 10.367 3.516 1 55.06 104 GLU B O 1
ATOM 1720 N N . GLU B 1 105 ? 14.531 9.93 2.83 1 48.19 105 GLU B N 1
ATOM 1721 C CA . GLU B 1 105 ? 15.18 10.484 1.643 1 48.19 105 GLU B CA 1
ATOM 1722 C C . GLU B 1 105 ? 15.82 11.836 1.943 1 48.19 105 GLU B C 1
ATOM 1724 O O . GLU B 1 105 ? 15.172 12.727 2.494 1 48.19 105 GLU B O 1
ATOM 1729 N N . THR B 1 106 ? 17.172 11.75 1.928 1 39.84 106 THR B N 1
ATOM 1730 C CA . THR B 1 106 ? 18.297 12.664 2.098 1 39.84 106 THR B CA 1
ATOM 1731 C C . THR B 1 106 ? 17.984 14.016 1.468 1 39.84 106 THR B C 1
ATOM 1733 O O . THR B 1 106 ? 17.375 14.086 0.398 1 39.84 106 THR B O 1
ATOM 1736 N N . GLU B 1 107 ? 18.125 15.109 2.246 1 38.06 107 GLU B N 1
ATOM 1737 C CA . GLU B 1 107 ? 18.594 16.438 1.883 1 38.06 107 GLU B CA 1
ATOM 1738 C C . GLU B 1 107 ? 19.516 16.391 0.675 1 38.06 107 GLU B C 1
ATOM 1740 O O . GLU B 1 107 ? 20.672 15.93 0.786 1 38.06 107 GLU B O 1
ATOM 1745 N N . GLN B 1 108 ? 19.375 15.7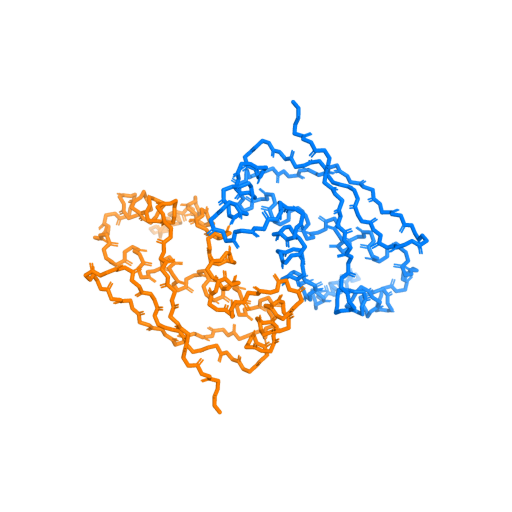73 -0.393 1 36.69 108 GLN B N 1
ATOM 1746 C CA . GLN B 1 108 ? 20.359 16.25 -1.349 1 36.69 108 GLN B CA 1
ATOM 1747 C C . GLN B 1 108 ? 20.562 17.766 -1.231 1 36.69 108 GLN B C 1
ATOM 1749 O O . GLN B 1 108 ? 19.609 18.531 -1.443 1 36.69 108 GLN B O 1
ATOM 1754 N N . MET B 1 109 ? 21.422 18.141 -0.297 1 32.69 109 MET B N 1
ATOM 1755 C CA . MET B 1 109 ? 22.062 19.438 -0.308 1 32.69 109 MET B CA 1
ATOM 1756 C C . MET B 1 109 ? 22.281 19.922 -1.736 1 32.69 109 MET B C 1
ATOM 1758 O O . MET B 1 109 ? 22.797 19.188 -2.576 1 32.69 109 MET B O 1
ATOM 1762 N N . PRO B 1 110 ? 21.594 20.844 -2.121 1 34.62 110 PRO B N 1
ATOM 1763 C CA . PRO B 1 110 ? 22.062 21.469 -3.354 1 34.62 110 PRO B CA 1
ATOM 1764 C C . PRO B 1 110 ? 23.594 21.516 -3.451 1 34.62 110 PRO B C 1
ATOM 1766 O O . PRO B 1 110 ? 24.266 21.766 -2.453 1 34.62 110 PRO B O 1
ATOM 1769 N N . GLU B 1 111 ? 24.297 20.531 -4.117 1 31.05 111 GLU B N 1
ATOM 1770 C CA . GLU B 1 111 ? 25.672 20.953 -4.336 1 31.05 111 GLU B CA 1
ATOM 1771 C C . GLU B 1 111 ? 25.75 22.469 -4.551 1 31.05 111 GLU B C 1
ATOM 1773 O O . GLU B 1 111 ? 25.031 23.016 -5.387 1 31.05 111 GLU B O 1
ATOM 1778 N N . ALA B 1 112 ? 26.531 23.109 -3.674 1 29.19 112 ALA B N 1
ATOM 1779 C CA . 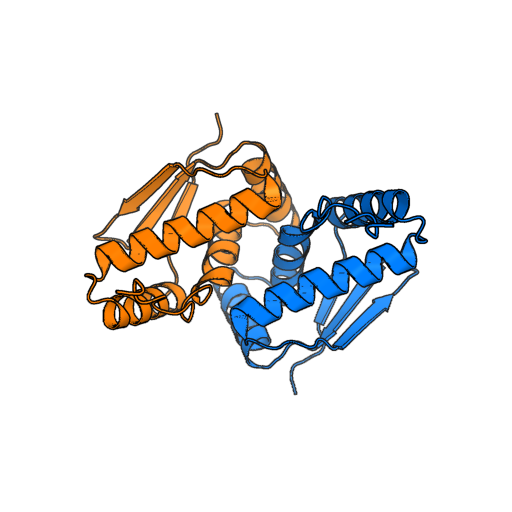ALA B 1 112 ? 26.953 24.484 -3.969 1 29.19 112 ALA B CA 1
ATOM 1780 C C . ALA B 1 112 ? 27.547 24.578 -5.367 1 29.19 112 ALA B C 1
ATOM 1782 O O . ALA B 1 112 ? 28.219 23.656 -5.832 1 29.19 112 ALA B O 1
#

Solvent-accessible surface area (backbone atoms only — not comparable to full-atom values): 12234 Å² total; per-residue (Å²): 124,63,64,74,37,63,31,65,66,50,68,69,31,52,52,36,18,40,55,46,9,63,77,64,76,40,58,53,71,62,22,40,50,52,49,48,50,52,30,51,34,52,53,33,36,33,60,60,60,41,86,74,80,57,70,47,72,40,82,89,75,49,30,37,40,35,49,49,53,64,58,43,45,51,50,30,44,52,54,10,62,76,68,75,49,51,42,39,58,49,49,35,53,55,46,52,53,38,32,57,46,76,58,70,68,67,76,73,64,72,79,129,124,60,64,74,38,62,34,65,66,50,70,68,31,52,51,36,18,40,54,46,9,63,77,64,76,40,57,54,69,61,22,42,52,52,49,48,52,51,30,52,33,52,53,34,36,34,61,60,60,41,87,74,78,57,71,48,72,41,82,90,76,48,30,37,40,34,48,49,53,65,58,44,46,50,51,30,43,53,53,9,63,74,69,74,49,51,40,38,59,48,48,34,52,56,45,51,54,37,33,59,46,75,60,71,69,69,79,73,62,74,79,128

pLDDT: mean 88.87, std 16.77, range [29.19, 98.81]